Protein AF-K1RYI2-F1 (afdb_monomer_lite)

Organism: NCBI:txid408170

Radius of gyration: 24.13 Å; chains: 1; bounding box: 57×33×66 Å

Secondary structure (DSSP, 8-state):
-PPPPEEEE-TTSSEEEEE----TTHHHHHTTEEEEEETTEE-EE--SS---TTEEEEEE-TTS-EEEEEE--TT--TTS-EEEEEEETTS--EEEEE-S----PBPPPPPSEEEE-TTSSEEEEE--SSHHHHHHHHTEEEEEETTEEEEE-S-GGG-TTSSEEEEEGGGTEEEEESTTPPSSEEEEEEEETTBPPEEEEEE-

pLDDT: mean 85.0, std 13.22, range [31.55, 98.44]

Structure (mmCIF, N/CA/C/O backbone):
data_AF-K1RYI2-F1
#
_entry.id   AF-K1RYI2-F1
#
loop_
_atom_site.group_PDB
_atom_site.id
_atom_site.type_symbol
_atom_site.label_atom_id
_atom_site.label_alt_id
_atom_site.label_comp_id
_atom_site.label_asym_id
_atom_site.label_entity_id
_atom_site.label_seq_id
_atom_site.pdbx_PDB_ins_code
_atom_site.Cartn_x
_atom_site.Cartn_y
_atom_site.Cartn_z
_atom_site.occupancy
_atom_site.B_iso_or_equiv
_atom_site.auth_seq_id
_atom_site.auth_comp_id
_atom_site.auth_asym_id
_atom_site.auth_atom_id
_atom_site.pdbx_PDB_model_num
ATOM 1 N N . PRO A 1 1 ? 28.301 -14.907 -15.820 1.00 31.55 1 PRO A N 1
ATOM 2 C CA . PRO A 1 1 ? 26.825 -14.929 -15.946 1.00 31.55 1 PRO A CA 1
ATOM 3 C C . PRO A 1 1 ? 26.328 -13.519 -16.270 1.00 31.55 1 PRO A C 1
ATOM 5 O O . PRO A 1 1 ? 26.550 -12.619 -15.469 1.00 31.55 1 PRO A O 1
ATOM 8 N N . ALA A 1 2 ? 25.756 -13.305 -17.459 1.00 38.44 2 ALA A N 1
ATOM 9 C CA . ALA A 1 2 ? 25.014 -12.071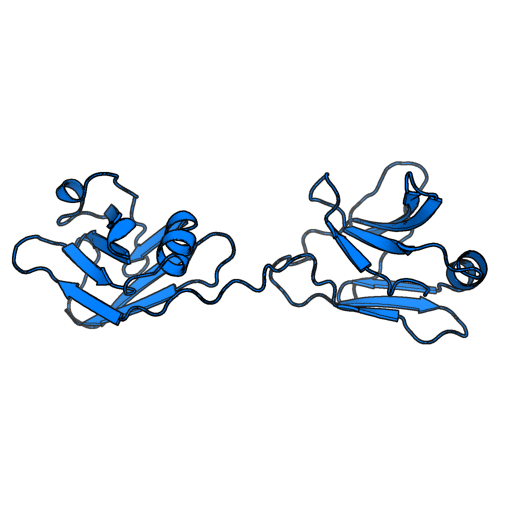 -17.703 1.00 38.44 2 ALA A CA 1
ATOM 10 C C . ALA A 1 2 ? 23.845 -12.068 -16.711 1.00 38.44 2 ALA A C 1
ATOM 12 O O . ALA A 1 2 ? 23.078 -13.029 -16.683 1.00 38.44 2 ALA A O 1
ATOM 13 N N . SER A 1 3 ? 23.802 -11.078 -15.825 1.00 52.25 3 SER A N 1
ATOM 14 C CA . SER A 1 3 ? 22.697 -10.894 -14.889 1.00 52.25 3 SER A CA 1
ATOM 15 C C . SER A 1 3 ? 21.398 -10.792 -15.680 1.00 52.25 3 SER A C 1
ATOM 17 O O . SER A 1 3 ? 21.353 -10.086 -16.690 1.00 52.25 3 SER A O 1
ATOM 19 N N . GLU A 1 4 ? 20.363 -11.510 -15.248 1.00 63.19 4 GLU A N 1
ATOM 20 C CA . GLU A 1 4 ? 19.017 -11.288 -15.769 1.00 63.19 4 GLU A CA 1
ATOM 21 C C . GLU A 1 4 ? 18.660 -9.805 -15.601 1.00 63.19 4 GLU A C 1
ATOM 23 O O . GLU A 1 4 ? 19.056 -9.195 -14.599 1.00 63.19 4 GLU A O 1
ATOM 28 N N . PRO A 1 5 ? 17.983 -9.194 -16.587 1.00 68.62 5 PRO A N 1
ATOM 29 C CA . PRO A 1 5 ? 17.634 -7.792 -16.489 1.00 68.62 5 PRO A CA 1
ATOM 30 C C . PRO A 1 5 ? 16.710 -7.564 -15.289 1.00 68.62 5 PRO A C 1
ATOM 32 O O . PRO A 1 5 ? 15.744 -8.298 -15.085 1.00 68.62 5 PRO A O 1
ATOM 35 N N . MET A 1 6 ? 17.032 -6.549 -14.494 1.00 70.75 6 MET A N 1
ATOM 36 C CA . MET A 1 6 ? 16.350 -6.220 -13.242 1.00 70.75 6 MET A CA 1
ATOM 37 C C . MET A 1 6 ? 15.702 -4.852 -13.363 1.00 70.75 6 MET A C 1
ATOM 39 O O . MET A 1 6 ? 16.292 -3.955 -13.962 1.00 70.75 6 MET A O 1
ATOM 43 N N . ILE A 1 7 ? 14.524 -4.686 -12.767 1.00 76.44 7 ILE A N 1
ATOM 44 C CA . ILE A 1 7 ? 13.834 -3.403 -12.701 1.00 76.44 7 ILE A CA 1
ATOM 45 C C . ILE A 1 7 ? 13.738 -2.882 -11.263 1.00 76.44 7 ILE A C 1
ATOM 47 O O . ILE A 1 7 ? 13.468 -3.655 -10.348 1.00 76.44 7 ILE A O 1
ATOM 51 N N . SER A 1 8 ? 13.963 -1.582 -11.059 1.00 74.81 8 SER A N 1
ATOM 52 C CA . SER A 1 8 ? 13.879 -0.919 -9.749 1.00 74.81 8 SER A CA 1
ATOM 53 C C . SER A 1 8 ? 13.389 0.529 -9.858 1.00 74.81 8 SER A C 1
ATOM 55 O O . SER A 1 8 ? 13.497 1.146 -10.91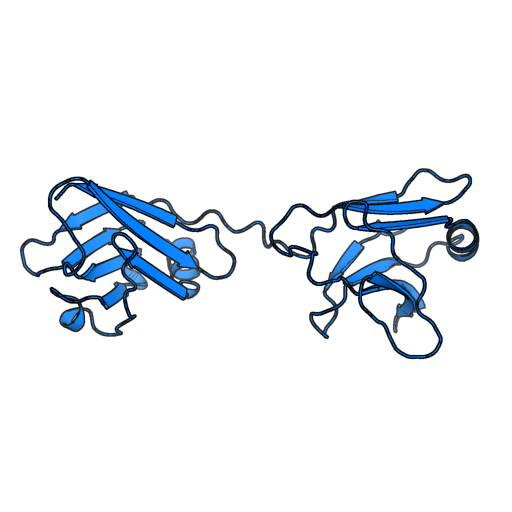5 1.00 74.81 8 SER A O 1
ATOM 57 N N . LYS A 1 9 ? 12.867 1.091 -8.759 1.00 76.69 9 LYS A N 1
ATOM 58 C CA . LYS A 1 9 ? 12.541 2.525 -8.634 1.00 76.69 9 LYS A CA 1
ATOM 59 C C . LYS A 1 9 ? 13.825 3.340 -8.480 1.00 76.69 9 LYS A C 1
ATOM 61 O O . LYS A 1 9 ? 14.735 2.905 -7.776 1.00 76.69 9 LYS A O 1
ATOM 66 N N . ASP A 1 10 ? 13.906 4.464 -9.180 1.00 76.88 10 ASP A N 1
ATOM 67 C CA . ASP A 1 10 ? 15.008 5.417 -9.041 1.00 76.88 10 ASP A CA 1
ATOM 68 C C . ASP A 1 10 ? 14.831 6.282 -7.779 1.00 76.88 10 ASP A C 1
ATOM 70 O O . ASP A 1 10 ? 13.742 6.347 -7.202 1.00 76.88 10 ASP A O 1
ATOM 74 N N . GLU A 1 11 ? 15.887 6.984 -7.368 1.00 72.25 11 GLU A N 1
ATOM 75 C CA . GLU A 1 11 ? 15.900 7.848 -6.177 1.00 72.25 11 GLU A CA 1
ATOM 76 C C . GLU A 1 11 ? 14.863 8.982 -6.238 1.00 72.25 11 GLU A C 1
ATOM 78 O O . GLU A 1 11 ? 14.401 9.455 -5.201 1.00 72.25 11 GLU A O 1
ATOM 83 N N . ASP A 1 12 ? 14.460 9.405 -7.442 1.00 70.94 12 ASP A N 1
ATOM 84 C CA . ASP A 1 12 ? 13.438 10.440 -7.638 1.00 70.94 12 ASP A CA 1
ATOM 85 C C . ASP A 1 12 ? 12.008 9.967 -7.328 1.00 70.94 12 ASP A C 1
ATOM 87 O O . ASP A 1 12 ? 11.091 10.786 -7.243 1.00 70.94 12 ASP A O 1
ATOM 91 N N . GLY A 1 13 ? 11.803 8.657 -7.157 1.00 67.06 13 GLY A N 1
ATOM 92 C CA . GLY A 1 13 ? 10.503 8.065 -6.863 1.00 67.06 13 GLY A CA 1
ATOM 93 C C . GLY A 1 13 ? 9.469 8.188 -7.990 1.00 67.06 13 GLY A C 1
ATOM 94 O O . GLY A 1 13 ? 8.324 7.785 -7.799 1.00 67.06 13 GLY A O 1
ATOM 95 N N . GLN A 1 14 ? 9.844 8.718 -9.155 1.00 71.81 14 GLN A N 1
ATOM 96 C CA . GLN A 1 14 ? 8.957 8.962 -10.300 1.00 71.81 14 GLN A CA 1
ATOM 97 C C . GLN A 1 14 ? 9.394 8.198 -11.554 1.00 71.81 14 GLN A C 1
ATOM 99 O O . GLN A 1 14 ? 8.703 8.216 -12.575 1.00 71.81 14 GLN A O 1
ATOM 104 N N . THR A 1 15 ? 10.549 7.541 -11.503 1.00 83.75 15 THR A N 1
ATOM 105 C CA . THR A 1 15 ? 11.112 6.812 -12.633 1.00 83.75 15 THR A CA 1
ATOM 106 C C . THR A 1 15 ? 11.568 5.409 -12.254 1.00 83.75 15 THR A C 1
ATOM 108 O O . THR A 1 15 ? 11.848 5.101 -11.093 1.00 83.75 15 THR A O 1
ATOM 111 N N . TYR A 1 16 ? 11.627 4.545 -13.266 1.00 84.56 16 TYR A N 1
ATOM 112 C CA . TYR A 1 16 ? 12.066 3.159 -13.161 1.00 84.56 16 TYR A CA 1
ATOM 113 C C . TYR A 1 16 ? 13.324 2.920 -13.973 1.00 84.56 16 TYR A C 1
ATOM 115 O O . TYR A 1 16 ? 13.456 3.403 -15.094 1.00 84.56 16 TYR A O 1
ATOM 123 N N . LEU A 1 17 ? 14.242 2.146 -13.412 1.00 84.25 17 LEU A N 1
ATOM 124 C CA . LEU A 1 17 ? 15.495 1.753 -14.030 1.00 84.25 17 LEU A CA 1
ATOM 125 C C . LEU A 1 17 ? 15.430 0.271 -14.373 1.00 84.25 17 LEU A C 1
ATOM 127 O O . LEU A 1 17 ? 15.252 -0.557 -13.485 1.00 84.25 17 LEU A O 1
ATOM 131 N N . VAL A 1 18 ? 15.611 -0.068 -15.648 1.00 85.50 18 VAL A N 1
ATOM 132 C CA . VAL A 1 18 ? 15.867 -1.443 -16.088 1.00 85.50 18 VAL A CA 1
ATOM 133 C C . VAL A 1 18 ? 17.357 -1.590 -16.332 1.00 85.50 18 VAL A C 1
ATOM 135 O O . VAL A 1 18 ? 17.895 -1.006 -17.273 1.00 85.50 18 VAL A O 1
ATOM 138 N N . SER A 1 19 ? 18.031 -2.365 -15.490 1.00 82.19 19 SER A N 1
ATOM 139 C CA . SER A 1 19 ? 19.445 -2.683 -15.650 1.00 82.19 19 SER A CA 1
ATOM 140 C C . SER A 1 19 ? 19.612 -3.948 -16.471 1.00 82.19 19 SER A C 1
ATOM 142 O O . SER A 1 19 ? 19.050 -4.990 -16.141 1.00 82.19 19 SER A O 1
ATOM 144 N N . PHE A 1 20 ? 20.417 -3.868 -17.528 1.00 77.12 20 PHE A N 1
ATOM 145 C CA . PHE A 1 20 ? 20.764 -5.007 -18.380 1.00 77.12 20 PHE A CA 1
ATOM 146 C C . PHE A 1 20 ? 22.153 -5.575 -18.044 1.00 77.12 20 PHE A C 1
ATOM 148 O O . PHE A 1 20 ? 22.606 -6.516 -18.693 1.00 77.12 20 PHE A O 1
ATOM 155 N N . GLY A 1 21 ? 22.846 -5.006 -17.049 1.00 73.38 21 GLY A N 1
ATOM 156 C CA . GLY A 1 21 ? 24.243 -5.315 -16.741 1.00 73.38 21 GLY A CA 1
ATOM 157 C C . GLY A 1 21 ? 25.199 -4.875 -17.857 1.00 73.38 21 GLY A C 1
ATOM 158 O O . GLY A 1 21 ? 25.002 -3.842 -18.503 1.00 73.38 21 GLY A O 1
ATOM 159 N N . THR A 1 22 ? 26.223 -5.691 -18.126 1.00 68.12 22 THR A N 1
ATOM 160 C CA . THR A 1 22 ? 27.215 -5.484 -19.202 1.00 68.12 22 THR A CA 1
ATOM 161 C C . THR A 1 22 ? 27.179 -6.600 -20.263 1.00 68.12 22 THR A C 1
ATOM 163 O O . THR A 1 22 ? 28.139 -7.364 -20.406 1.00 68.12 22 THR A O 1
ATOM 166 N N . PRO A 1 23 ? 26.093 -6.752 -21.050 1.00 66.62 23 PRO A N 1
ATOM 167 C CA . PRO A 1 23 ? 26.050 -7.761 -22.101 1.00 66.62 23 PRO A CA 1
ATOM 168 C C . PRO A 1 23 ? 27.005 -7.399 -23.241 1.00 66.62 23 PRO A C 1
ATOM 170 O O . PRO A 1 23 ? 26.971 -6.287 -23.768 1.00 66.62 23 PRO A O 1
ATOM 173 N N . THR A 1 24 ? 27.775 -8.378 -23.717 1.00 68.75 24 THR A N 1
ATOM 174 C CA . THR A 1 24 ? 28.721 -8.231 -24.839 1.00 68.75 24 THR A CA 1
ATOM 175 C C . THR A 1 24 ? 28.077 -7.780 -26.158 1.00 68.75 24 THR A C 1
ATOM 177 O O . THR A 1 24 ? 28.775 -7.233 -27.003 1.00 68.75 24 THR A O 1
ATOM 180 N N . ASN A 1 25 ? 26.758 -7.944 -26.327 1.00 72.88 25 ASN A N 1
ATOM 181 C CA . ASN A 1 25 ? 26.011 -7.581 -27.541 1.00 72.88 25 ASN A CA 1
ATOM 182 C C . ASN A 1 25 ? 24.878 -6.567 -27.300 1.00 72.88 25 ASN A C 1
ATOM 184 O O . ASN A 1 25 ? 23.966 -6.456 -28.121 1.00 72.88 25 ASN A O 1
ATOM 188 N N . PHE A 1 26 ? 24.916 -5.821 -26.191 1.00 80.81 26 PHE A N 1
ATOM 189 C CA . PHE A 1 26 ? 23.829 -4.908 -25.827 1.00 80.81 26 PHE A CA 1
ATOM 190 C C . PHE A 1 26 ? 23.524 -3.871 -26.913 1.00 80.81 26 PHE A C 1
ATOM 192 O O . PHE A 1 26 ? 22.371 -3.697 -27.285 1.00 80.81 26 PHE A O 1
ATOM 199 N N . VAL A 1 27 ? 24.551 -3.222 -27.471 1.00 81.44 27 VAL A N 1
ATOM 200 C CA . VAL A 1 27 ? 24.375 -2.175 -28.496 1.00 81.44 27 VAL A CA 1
ATOM 201 C C . VAL A 1 27 ? 23.709 -2.729 -29.760 1.00 81.44 27 VAL A C 1
ATOM 203 O O . VAL A 1 27 ? 22.852 -2.073 -30.348 1.00 81.44 27 VAL A O 1
ATOM 206 N N . GLY A 1 28 ? 24.062 -3.957 -30.158 1.00 84.12 28 GLY A N 1
ATOM 207 C CA . GLY A 1 28 ? 23.453 -4.626 -31.308 1.00 84.12 28 GLY A CA 1
ATOM 208 C C . GLY A 1 28 ? 21.968 -4.914 -31.089 1.00 84.12 28 GLY A C 1
ATOM 209 O O . GLY A 1 28 ? 21.156 -4.618 -31.961 1.00 84.12 28 GLY A O 1
ATOM 210 N N . TRP A 1 29 ? 21.613 -5.418 -29.905 1.00 85.81 29 TRP A N 1
ATOM 211 C CA . TRP A 1 29 ? 20.219 -5.630 -29.513 1.00 85.81 29 TRP A CA 1
ATOM 212 C C . TRP A 1 29 ? 19.443 -4.309 -29.393 1.00 85.81 29 TRP A C 1
ATOM 214 O O . TRP A 1 29 ? 18.365 -4.184 -29.967 1.00 85.81 29 TRP A O 1
ATOM 224 N N . LYS A 1 30 ? 20.016 -3.295 -28.732 1.00 86.19 30 LYS A N 1
ATOM 225 C CA . LYS A 1 30 ? 19.418 -1.963 -28.554 1.00 86.19 30 LYS A CA 1
ATOM 226 C C . LYS A 1 30 ? 19.034 -1.337 -29.896 1.00 86.19 30 LYS A C 1
ATOM 228 O O . LYS A 1 30 ? 17.924 -0.842 -30.041 1.00 86.19 30 LYS A O 1
ATOM 233 N N . ASN A 1 31 ? 19.910 -1.413 -30.898 1.00 87.50 31 ASN A N 1
ATOM 234 C CA . ASN A 1 31 ? 19.648 -0.867 -32.237 1.00 87.50 31 ASN A CA 1
ATOM 235 C C . ASN A 1 31 ? 18.547 -1.612 -33.008 1.00 87.50 31 ASN A C 1
ATOM 237 O O . ASN A 1 31 ? 18.100 -1.140 -34.052 1.00 87.50 31 ASN A O 1
ATOM 241 N N . LYS A 1 32 ? 18.137 -2.788 -32.528 1.00 88.25 32 LYS A N 1
ATOM 242 C CA . LYS A 1 32 ? 17.027 -3.568 -33.071 1.00 88.25 32 LYS A CA 1
ATOM 243 C C . LYS A 1 32 ? 15.731 -3.379 -32.291 1.00 88.25 32 LYS A C 1
ATOM 245 O O . LYS A 1 32 ? 14.716 -3.916 -32.725 1.00 88.25 32 LYS A O 1
ATOM 250 N N . VAL A 1 33 ? 15.733 -2.641 -31.179 1.00 88.50 33 VAL A N 1
ATOM 251 C CA . VAL A 1 33 ? 14.514 -2.334 -30.419 1.00 88.50 33 VAL A CA 1
ATOM 252 C C . VAL A 1 33 ? 13.556 -1.533 -31.298 1.00 88.50 33 VAL A C 1
ATOM 254 O O . VAL A 1 33 ? 13.920 -0.514 -31.876 1.00 88.50 33 VAL A O 1
ATOM 257 N N . THR A 1 34 ? 12.323 -2.018 -31.405 1.00 90.81 34 THR A N 1
ATOM 258 C CA . THR A 1 34 ? 11.258 -1.431 -32.236 1.00 90.81 34 THR A CA 1
ATOM 259 C C . THR A 1 34 ? 10.092 -0.911 -31.408 1.00 90.81 34 THR A C 1
ATOM 261 O O . THR A 1 34 ? 9.348 -0.052 -31.871 1.00 90.81 34 THR A O 1
ATOM 264 N N . SER A 1 35 ? 9.909 -1.433 -30.194 1.00 90.62 35 SER A N 1
ATOM 265 C CA . SER A 1 35 ? 8.800 -1.060 -29.325 1.00 90.62 35 SER A CA 1
ATOM 266 C C . SER A 1 35 ? 9.159 -1.294 -27.864 1.00 90.62 35 SER A C 1
ATOM 268 O O . SER A 1 35 ? 9.745 -2.323 -27.521 1.00 90.62 35 SER A O 1
ATOM 270 N N . ILE A 1 36 ? 8.783 -0.333 -27.024 1.00 89.88 36 ILE A N 1
ATOM 271 C CA . ILE A 1 36 ? 8.804 -0.427 -25.568 1.00 89.88 36 ILE A CA 1
ATOM 272 C C . ILE A 1 36 ? 7.401 -0.074 -25.084 1.00 89.88 36 ILE A C 1
ATOM 274 O O . ILE A 1 36 ? 6.861 0.967 -25.467 1.00 89.88 36 ILE A O 1
ATOM 278 N N . THR A 1 37 ? 6.811 -0.940 -24.264 1.00 87.56 37 THR A N 1
ATOM 279 C CA . THR A 1 37 ? 5.470 -0.730 -23.713 1.00 87.56 37 THR A CA 1
ATOM 280 C C . THR A 1 37 ? 5.402 -1.077 -22.232 1.00 87.56 37 THR A C 1
ATOM 282 O O . THR A 1 37 ? 5.987 -2.079 -21.817 1.00 87.56 37 THR A O 1
ATOM 285 N N . VAL A 1 38 ? 4.606 -0.327 -21.473 1.00 85.19 38 VAL A N 1
ATOM 286 C CA . VAL A 1 38 ? 4.166 -0.683 -20.113 1.00 85.19 38 VAL A CA 1
ATOM 287 C C . VAL A 1 38 ? 2.659 -0.900 -20.170 1.00 85.19 38 VAL A C 1
ATOM 289 O O . VAL A 1 38 ? 1.942 -0.028 -20.641 1.00 85.19 38 VAL A O 1
ATOM 292 N N . ASN A 1 39 ? 2.179 -2.085 -19.789 1.00 81.88 39 ASN A N 1
ATOM 293 C CA . ASN A 1 39 ? 0.757 -2.473 -19.869 1.00 81.88 39 ASN A CA 1
ATOM 294 C C . ASN A 1 39 ? 0.115 -2.282 -21.255 1.00 81.88 39 ASN A C 1
ATOM 296 O O . ASN A 1 39 ? -1.087 -2.076 -21.380 1.00 81.88 39 ASN A O 1
ATOM 300 N N . GLY A 1 40 ? 0.920 -2.348 -22.316 1.00 83.31 40 GLY A N 1
ATOM 301 C CA . GLY A 1 40 ? 0.475 -2.080 -23.684 1.00 83.31 40 GLY A CA 1
ATOM 302 C C . GLY A 1 40 ? 0.505 -0.603 -24.094 1.00 83.31 40 GLY A C 1
ATOM 303 O O . GLY A 1 40 ? 0.464 -0.330 -25.293 1.00 83.31 40 GLY A O 1
ATOM 304 N N . THR A 1 41 ? 0.672 0.337 -23.159 1.00 88.00 41 THR A N 1
ATOM 305 C CA . THR A 1 41 ? 0.915 1.755 -23.460 1.00 88.00 41 THR A CA 1
ATOM 306 C C . THR A 1 41 ? 2.309 1.920 -24.049 1.00 88.00 41 THR A C 1
ATOM 308 O O . THR A 1 41 ? 3.292 1.447 -23.480 1.00 88.00 41 THR A O 1
ATOM 311 N N . ALA A 1 42 ? 2.404 2.558 -25.216 1.00 90.75 42 ALA A N 1
ATOM 312 C CA . ALA A 1 42 ? 3.659 2.734 -25.941 1.00 90.75 42 ALA A CA 1
ATOM 313 C C . ALA A 1 42 ? 4.487 3.896 -25.389 1.00 90.75 42 ALA A C 1
ATOM 315 O O . ALA A 1 42 ? 3.966 4.988 -25.175 1.00 90.75 42 ALA A O 1
ATOM 316 N N . TYR A 1 43 ? 5.790 3.665 -25.227 1.00 91.38 43 TYR A N 1
ATOM 317 C CA . TYR A 1 43 ? 6.729 4.672 -24.743 1.00 91.38 43 TYR A CA 1
ATOM 318 C C . TYR A 1 43 ? 7.586 5.204 -25.887 1.00 91.38 43 TYR A C 1
ATOM 320 O O . TYR A 1 43 ? 7.950 4.473 -26.813 1.00 91.38 43 TYR A O 1
ATOM 328 N N . THR A 1 44 ? 7.940 6.483 -25.800 1.00 93.88 44 THR A N 1
ATOM 329 C CA . THR A 1 44 ? 8.782 7.167 -26.793 1.00 93.88 44 THR A CA 1
ATOM 330 C C . THR A 1 44 ? 10.150 7.513 -26.221 1.00 93.88 44 THR A C 1
ATOM 332 O O . THR A 1 44 ? 10.289 7.764 -25.025 1.00 93.88 44 THR A O 1
ATOM 335 N N . GLU A 1 45 ? 11.185 7.514 -27.059 1.00 93.12 45 GLU A N 1
ATOM 336 C CA . GLU A 1 45 ? 12.515 7.917 -26.603 1.00 93.12 45 GLU A CA 1
ATOM 337 C C . GLU A 1 45 ? 12.515 9.415 -26.274 1.00 93.12 45 GLU A C 1
ATOM 339 O O . GLU A 1 45 ? 12.066 10.246 -27.069 1.00 93.12 45 GLU A O 1
ATOM 344 N N . ALA A 1 46 ? 12.999 9.754 -25.083 1.00 92.75 46 ALA A N 1
ATOM 345 C CA . ALA A 1 46 ? 13.113 11.123 -24.628 1.00 92.75 46 ALA A CA 1
ATOM 346 C C . ALA A 1 46 ? 14.121 11.892 -25.488 1.00 92.75 46 ALA A C 1
ATOM 348 O O . ALA A 1 46 ? 15.168 11.379 -25.890 1.00 92.75 46 ALA A O 1
ATOM 349 N N . GLY A 1 47 ? 13.801 13.158 -25.749 1.00 86.12 47 GLY A N 1
ATOM 350 C CA . GLY A 1 47 ? 14.695 14.064 -26.456 1.00 86.12 47 GLY A CA 1
ATOM 351 C C . GLY A 1 47 ? 15.846 14.563 -25.579 1.00 86.12 47 GLY A C 1
ATOM 352 O O . GLY A 1 47 ? 16.080 14.114 -24.461 1.00 86.12 47 GLY A O 1
ATOM 353 N N . TRP A 1 48 ? 16.552 15.573 -26.085 1.00 77.38 48 TRP A N 1
ATOM 354 C CA . TRP A 1 48 ? 17.659 16.215 -25.369 1.00 77.38 48 TRP A CA 1
ATOM 355 C C . TRP A 1 48 ? 17.237 16.870 -24.038 1.00 77.38 48 TRP A C 1
ATOM 357 O O . TRP A 1 48 ? 18.042 16.984 -23.114 1.00 77.38 48 TRP A O 1
ATOM 367 N N . PHE A 1 49 ? 15.983 17.318 -23.935 1.00 73.50 49 PHE A N 1
ATOM 368 C CA . PHE A 1 49 ? 15.470 18.061 -22.786 1.00 73.50 49 PHE A CA 1
ATOM 369 C C . PHE A 1 49 ? 14.644 17.167 -21.865 1.00 73.50 49 PHE A C 1
ATOM 371 O O . PHE A 1 49 ? 13.487 16.896 -22.171 1.00 73.50 49 PHE A O 1
ATOM 378 N N . GLY A 1 50 ? 15.210 16.789 -20.715 1.00 80.62 50 GLY A N 1
ATOM 379 C CA . GLY A 1 50 ? 14.488 16.105 -19.635 1.00 80.62 50 GLY A CA 1
ATOM 380 C C . GLY A 1 50 ? 13.721 14.845 -20.065 1.00 80.62 50 GLY A C 1
ATOM 381 O O . GLY A 1 50 ? 13.883 14.336 -21.169 1.00 80.62 50 GLY A O 1
ATOM 382 N N . MET A 1 51 ? 12.884 14.324 -19.168 1.00 87.75 51 MET A N 1
ATOM 383 C CA . MET A 1 51 ? 11.931 13.255 -19.480 1.00 87.75 51 MET A CA 1
ATOM 384 C C . MET A 1 51 ? 10.520 13.680 -19.075 1.00 87.75 51 MET A C 1
ATOM 386 O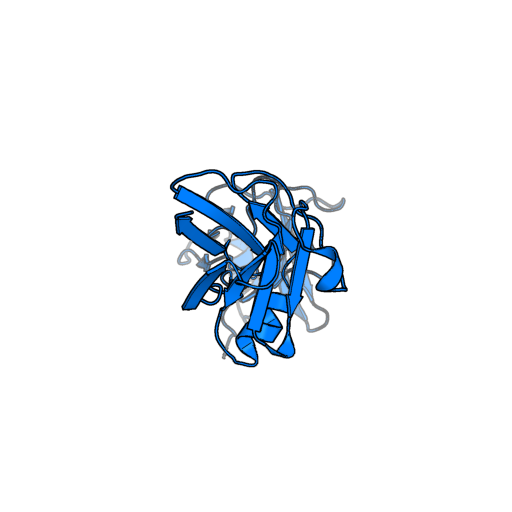 O . MET A 1 51 ? 10.299 14.154 -17.952 1.00 87.75 51 MET A O 1
ATOM 390 N N . SER A 1 52 ? 9.572 13.469 -19.981 1.00 89.62 52 SER A N 1
ATOM 391 C CA . SER A 1 52 ? 8.130 13.562 -19.728 1.00 89.62 52 SER A CA 1
ATOM 392 C C . SER A 1 52 ? 7.545 12.174 -19.450 1.00 89.62 52 SER A C 1
ATOM 394 O O . SER A 1 52 ? 8.241 11.169 -19.583 1.00 89.62 52 SER A O 1
ATOM 396 N N . GLU A 1 53 ? 6.286 12.120 -19.026 1.00 88.88 53 GLU A N 1
ATOM 397 C CA . GLU A 1 53 ? 5.542 10.865 -18.864 1.00 88.88 53 GLU A CA 1
ATOM 398 C C . GLU A 1 53 ? 5.503 10.061 -20.173 1.00 88.88 53 GLU A C 1
ATOM 400 O O . GLU A 1 53 ? 5.535 10.632 -21.266 1.00 88.88 53 GLU A O 1
ATOM 405 N N . ASN A 1 54 ? 5.465 8.733 -20.060 1.00 89.50 54 ASN A N 1
ATOM 406 C CA . ASN A 1 54 ? 5.504 7.787 -21.182 1.00 89.50 54 ASN A CA 1
ATOM 407 C C . ASN A 1 54 ? 6.733 7.933 -22.084 1.00 89.50 54 ASN A C 1
ATOM 409 O O . ASN A 1 54 ? 6.708 7.633 -23.285 1.00 89.50 54 ASN A O 1
ATOM 413 N N . GLN A 1 55 ? 7.841 8.380 -21.492 1.00 93.19 55 GLN A N 1
ATOM 414 C CA . GLN A 1 55 ? 9.128 8.437 -22.164 1.00 93.19 55 GLN A CA 1
ATOM 415 C C . GLN A 1 55 ? 10.143 7.509 -21.517 1.00 93.19 55 GLN A C 1
ATOM 417 O O . GLN A 1 55 ? 10.097 7.223 -20.319 1.00 93.19 55 GLN A O 1
ATOM 422 N N . PHE A 1 56 ? 11.093 7.052 -22.323 1.00 92.25 56 PHE A N 1
ATOM 423 C CA . PHE A 1 56 ? 12.254 6.301 -21.865 1.00 92.25 56 PHE A CA 1
ATOM 424 C C . PHE A 1 56 ? 13.547 6.965 -22.328 1.00 92.25 56 PHE A C 1
ATOM 426 O O . PHE A 1 56 ? 13.563 7.707 -23.306 1.00 92.25 56 PHE A O 1
ATOM 433 N N . LYS A 1 57 ? 14.657 6.668 -21.662 1.00 92.31 57 LYS A N 1
ATOM 434 C CA . LYS A 1 57 ? 15.988 7.098 -22.078 1.00 92.31 57 LYS A CA 1
ATOM 435 C C . LYS A 1 57 ? 17.011 6.024 -21.750 1.00 92.31 57 LYS A C 1
ATOM 437 O O . LYS A 1 57 ? 16.965 5.404 -20.693 1.00 92.31 57 LYS A O 1
ATOM 442 N N . TRP A 1 58 ? 17.952 5.814 -22.660 1.00 90.50 58 TRP A N 1
ATOM 443 C CA . TRP A 1 58 ? 19.089 4.935 -22.416 1.00 90.50 58 TRP A CA 1
ATOM 444 C C . TRP A 1 58 ? 20.202 5.688 -21.701 1.00 90.50 58 TRP A C 1
ATOM 446 O O . TRP A 1 58 ? 20.621 6.751 -22.162 1.00 90.50 58 TRP A O 1
ATOM 456 N N . GLU A 1 59 ? 20.726 5.109 -20.629 1.00 87.75 59 GLU A N 1
ATOM 457 C CA . GLU A 1 59 ? 21.831 5.674 -19.864 1.00 87.75 59 GLU A CA 1
ATOM 458 C C . GLU A 1 59 ? 22.880 4.602 -19.543 1.00 87.75 59 GLU A C 1
ATOM 460 O O . GLU A 1 59 ? 22.738 3.416 -19.855 1.00 87.75 59 GLU A O 1
ATOM 465 N N . THR A 1 60 ? 23.995 5.041 -18.972 1.00 85.31 60 THR A N 1
ATOM 466 C CA . THR A 1 60 ? 25.041 4.166 -18.448 1.00 85.31 60 THR A CA 1
ATOM 467 C C . THR A 1 60 ? 25.239 4.542 -16.990 1.00 85.31 60 THR A C 1
ATOM 469 O O . THR A 1 60 ? 25.430 5.721 -16.696 1.00 85.31 60 THR A O 1
ATOM 472 N N . ASP A 1 61 ? 25.138 3.568 -16.090 1.00 77.75 61 ASP A N 1
ATOM 473 C CA . ASP A 1 61 ? 25.291 3.823 -14.657 1.00 77.75 61 ASP A CA 1
ATOM 474 C C . ASP A 1 61 ? 26.759 4.112 -14.276 1.00 77.75 61 ASP A C 1
ATOM 476 O O . ASP A 1 61 ? 27.679 3.997 -15.093 1.00 77.75 61 ASP A O 1
ATOM 480 N N . GLY A 1 62 ? 27.002 4.473 -13.011 1.00 75.25 62 GLY A N 1
ATOM 481 C CA . GLY A 1 62 ? 28.352 4.758 -12.500 1.00 75.25 62 GLY A CA 1
ATOM 482 C C . GLY A 1 62 ? 29.329 3.572 -12.548 1.00 75.25 62 GLY A C 1
ATOM 483 O O . GLY A 1 62 ? 30.529 3.766 -12.359 1.00 75.25 62 GLY A O 1
ATOM 484 N N . TYR A 1 63 ? 28.839 2.362 -12.824 1.00 75.69 63 TYR A N 1
ATOM 485 C CA . TYR A 1 63 ? 29.617 1.130 -12.949 1.00 75.69 63 TYR A CA 1
ATOM 486 C C . TYR A 1 63 ? 29.824 0.702 -14.412 1.00 75.69 63 TYR A C 1
ATOM 488 O O . TYR A 1 63 ? 30.470 -0.314 -14.668 1.00 75.69 63 TYR A O 1
ATOM 496 N N . GLY A 1 64 ? 29.311 1.470 -15.380 1.00 76.69 64 GLY A N 1
ATOM 497 C CA . GLY A 1 64 ? 29.402 1.154 -16.804 1.00 76.69 64 GLY A CA 1
ATOM 498 C C . GLY A 1 64 ? 28.321 0.192 -17.310 1.00 76.69 64 GLY A C 1
ATOM 499 O O . GLY A 1 64 ? 28.368 -0.206 -18.478 1.00 76.69 64 GLY A O 1
ATOM 500 N N . ASN A 1 65 ? 27.347 -0.186 -16.475 1.00 81.56 65 ASN A N 1
ATOM 501 C CA . ASN A 1 65 ? 26.226 -1.012 -16.911 1.00 81.56 65 ASN A CA 1
ATOM 502 C C . ASN A 1 65 ? 25.265 -0.197 -17.768 1.00 81.56 65 ASN A C 1
ATOM 504 O O . ASN A 1 65 ? 25.073 1.004 -17.573 1.00 81.56 65 ASN A O 1
ATOM 508 N N . GLN A 1 66 ? 24.630 -0.878 -18.712 1.00 85.56 66 GLN A N 1
ATOM 509 C CA . GLN A 1 66 ? 23.635 -0.269 -19.577 1.00 85.56 66 GLN A CA 1
ATOM 510 C C . GLN A 1 66 ? 22.275 -0.308 -18.889 1.00 85.56 66 GLN A C 1
ATOM 512 O O . GLN A 1 66 ? 21.799 -1.380 -18.501 1.00 85.56 66 GLN A O 1
ATOM 517 N N . VAL A 1 67 ? 21.656 0.861 -18.749 1.00 86.75 67 VAL A N 1
ATOM 518 C CA . VAL A 1 67 ? 20.371 1.022 -18.069 1.00 86.75 67 VAL A CA 1
ATOM 519 C C . VAL A 1 67 ? 19.366 1.729 -18.975 1.00 86.75 67 VAL A C 1
ATOM 521 O O . VAL A 1 67 ? 19.723 2.558 -19.815 1.00 86.75 67 VAL A O 1
ATOM 524 N N . LEU A 1 68 ? 18.092 1.388 -18.821 1.00 89.62 68 LEU A N 1
ATOM 525 C CA . LEU A 1 68 ? 16.971 2.084 -19.442 1.00 89.62 68 LEU A CA 1
ATOM 526 C C . LEU A 1 68 ? 16.162 2.757 -18.339 1.00 89.62 68 LEU A C 1
ATOM 528 O O . LEU A 1 68 ? 15.568 2.074 -17.508 1.00 89.62 68 LEU A O 1
ATOM 532 N N . LYS A 1 69 ? 16.136 4.086 -18.352 1.00 90.25 69 LYS A N 1
ATOM 533 C CA . LYS A 1 69 ? 15.303 4.895 -17.470 1.00 90.25 69 LYS A CA 1
ATOM 534 C C . LYS A 1 69 ? 13.934 5.091 -18.117 1.00 90.25 69 LYS A C 1
ATOM 536 O O . LYS A 1 69 ? 13.851 5.438 -19.291 1.00 90.25 69 LYS A O 1
ATOM 541 N N . LEU A 1 70 ? 12.868 4.848 -17.370 1.00 89.00 70 LEU A N 1
ATOM 542 C CA . LEU A 1 70 ? 11.470 4.905 -17.793 1.00 89.00 70 LEU A CA 1
ATOM 543 C C . LEU A 1 70 ? 10.745 5.895 -16.892 1.00 89.00 70 LEU A C 1
ATOM 545 O O . LEU A 1 70 ? 10.822 5.777 -15.672 1.00 89.00 70 LEU A O 1
ATOM 549 N N . LYS A 1 71 ? 10.023 6.849 -17.471 1.00 88.44 71 LYS A N 1
ATOM 550 C CA . LYS A 1 71 ? 9.149 7.741 -16.713 1.00 88.44 71 LYS A CA 1
ATOM 551 C C . LYS A 1 71 ? 7.708 7.359 -16.986 1.00 88.44 71 LYS A C 1
ATOM 553 O O . LYS A 1 71 ? 7.235 7.483 -18.115 1.00 88.44 71 LYS A O 1
ATOM 558 N N . VAL A 1 72 ? 7.058 6.832 -15.961 1.00 81.06 72 VAL A N 1
ATOM 559 C CA . VAL A 1 72 ? 5.671 6.382 -16.047 1.00 81.06 72 VAL A CA 1
ATOM 560 C C . VAL A 1 72 ? 4.706 7.556 -15.987 1.00 81.06 72 VAL A C 1
ATOM 562 O O . VAL A 1 72 ? 5.075 8.632 -15.515 1.00 81.06 72 VAL A O 1
ATOM 565 N N . ASP A 1 73 ? 3.518 7.366 -16.547 1.00 76.62 73 ASP A N 1
ATOM 566 C CA . ASP A 1 73 ? 2.418 8.318 -16.446 1.00 76.62 73 ASP A CA 1
ATOM 567 C C . ASP A 1 73 ? 1.607 8.102 -15.162 1.00 76.62 73 ASP A C 1
ATOM 569 O O . ASP A 1 73 ? 1.926 7.263 -14.321 1.00 76.62 73 ASP A O 1
ATOM 573 N N . SER A 1 74 ? 0.551 8.896 -15.017 1.00 67.81 74 SER A N 1
ATOM 574 C CA . SER A 1 74 ? -0.421 8.765 -13.927 1.00 67.81 74 SER A CA 1
ATOM 575 C C . SER A 1 74 ? -1.378 7.574 -14.063 1.00 67.81 74 SER A C 1
ATOM 577 O O . SER A 1 74 ? -2.065 7.257 -13.095 1.00 67.81 74 SER A O 1
ATOM 579 N N . GLU A 1 75 ? -1.437 6.913 -15.226 1.00 64.12 75 GLU A N 1
ATOM 580 C CA . GLU A 1 75 ? -2.218 5.681 -15.416 1.00 64.12 75 GLU A CA 1
ATOM 581 C C . GLU A 1 75 ? -1.462 4.446 -14.906 1.00 64.12 75 GLU A C 1
ATOM 583 O O . GLU A 1 75 ? -2.050 3.378 -14.721 1.00 64.12 75 GLU A O 1
ATOM 588 N N . PHE A 1 76 ? -0.163 4.591 -14.644 1.00 70.62 76 PHE A N 1
ATOM 589 C CA . PHE A 1 76 ? 0.640 3.589 -13.975 1.00 70.62 76 PHE A CA 1
ATOM 590 C C . PHE A 1 76 ? 0.193 3.392 -12.523 1.00 70.62 76 PHE A C 1
ATOM 592 O O . PHE A 1 76 ? 0.522 4.176 -11.631 1.00 70.62 76 PHE A O 1
ATOM 599 N N . ASP A 1 77 ? -0.526 2.301 -12.276 1.00 65.12 77 ASP A N 1
ATOM 600 C CA . ASP A 1 77 ? -0.891 1.890 -10.927 1.00 65.12 77 ASP A CA 1
ATOM 601 C C . ASP A 1 77 ? 0.262 1.114 -10.285 1.00 65.12 77 ASP A C 1
ATOM 603 O O . ASP A 1 77 ? 0.505 -0.054 -10.595 1.00 65.12 77 ASP A O 1
ATOM 607 N N . GLU A 1 78 ? 0.963 1.756 -9.351 1.00 62.72 78 GLU A N 1
ATOM 608 C CA . GLU A 1 78 ? 2.038 1.133 -8.572 1.00 62.72 78 GLU A CA 1
ATOM 609 C C . GLU A 1 78 ? 1.571 -0.038 -7.687 1.00 62.72 78 GLU A C 1
ATOM 611 O O . GLU A 1 78 ? 2.405 -0.778 -7.173 1.00 62.72 78 GLU A O 1
ATOM 616 N N . ASN A 1 79 ? 0.258 -0.245 -7.541 1.00 58.19 79 ASN A N 1
ATOM 617 C CA . ASN A 1 79 ? -0.341 -1.334 -6.770 1.00 58.19 79 ASN A CA 1
ATOM 618 C C . ASN A 1 79 ? -0.880 -2.483 -7.638 1.00 58.19 79 ASN A C 1
ATOM 620 O O . ASN A 1 79 ? -1.378 -3.466 -7.085 1.00 58.19 79 ASN A O 1
ATOM 624 N N . ALA A 1 80 ? -0.792 -2.382 -8.967 1.00 63.28 80 ALA A N 1
ATOM 625 C CA . ALA A 1 80 ? -1.271 -3.403 -9.895 1.00 63.28 80 ALA A CA 1
ATOM 626 C C . ALA A 1 80 ? -0.131 -4.256 -10.480 1.00 63.28 80 ALA A C 1
ATOM 628 O O . ALA A 1 80 ? 1.044 -3.877 -10.479 1.00 63.28 80 ALA A O 1
ATOM 629 N N . ASP A 1 81 ? -0.489 -5.416 -11.038 1.00 68.19 81 ASP A N 1
ATOM 630 C CA . ASP A 1 81 ? 0.430 -6.213 -11.848 1.00 68.19 81 ASP A CA 1
ATOM 631 C C . ASP A 1 81 ? 0.719 -5.479 -13.160 1.00 68.19 81 ASP A C 1
ATOM 633 O O . ASP A 1 81 ? -0.104 -5.440 -14.077 1.00 68.19 81 ASP A O 1
ATOM 637 N N . ASN A 1 82 ? 1.917 -4.910 -13.255 1.00 76.25 82 ASN A N 1
ATOM 638 C CA . ASN A 1 82 ? 2.363 -4.210 -14.445 1.00 76.25 82 ASN A CA 1
ATOM 639 C C . ASN A 1 82 ? 3.267 -5.108 -15.296 1.00 76.25 82 ASN A C 1
ATOM 641 O O . ASN A 1 82 ? 4.096 -5.862 -14.787 1.00 76.25 82 ASN A O 1
ATOM 645 N N . THR A 1 83 ? 3.153 -5.011 -16.619 1.00 80.38 83 THR A N 1
ATOM 646 C CA . THR A 1 83 ? 4.003 -5.754 -17.557 1.00 80.38 83 THR A CA 1
ATOM 647 C C . THR A 1 83 ? 4.796 -4.800 -18.429 1.00 80.38 83 THR A C 1
ATOM 649 O O . THR A 1 83 ? 4.235 -4.026 -19.205 1.00 80.38 83 THR A O 1
ATOM 652 N N . PHE A 1 84 ? 6.118 -4.907 -18.355 1.00 83.31 84 PHE A N 1
ATOM 653 C CA . PHE A 1 84 ? 7.040 -4.199 -19.225 1.00 83.31 84 PHE A CA 1
ATOM 654 C C . PHE A 1 84 ? 7.477 -5.091 -20.371 1.00 83.31 84 PHE A C 1
ATOM 656 O O . PHE A 1 84 ? 7.934 -6.210 -20.154 1.00 83.31 84 PHE A O 1
ATOM 663 N N . THR A 1 85 ? 7.345 -4.600 -21.598 1.00 84.94 85 THR A N 1
ATOM 664 C CA . THR A 1 85 ? 7.706 -5.360 -22.796 1.00 84.94 85 THR A CA 1
ATOM 665 C C . THR A 1 85 ? 8.634 -4.551 -23.685 1.00 84.94 85 THR A C 1
ATOM 667 O O . THR A 1 85 ? 8.325 -3.415 -24.038 1.00 84.94 85 THR A O 1
ATOM 670 N N . ILE A 1 86 ? 9.740 -5.170 -24.099 1.00 87.94 86 ILE A N 1
ATOM 671 C CA . ILE A 1 86 ? 10.619 -4.680 -25.159 1.00 87.94 86 ILE A CA 1
ATOM 672 C C . ILE A 1 86 ? 10.582 -5.666 -26.317 1.00 87.94 86 ILE A C 1
ATOM 674 O O . ILE A 1 86 ? 10.887 -6.850 -26.156 1.00 87.94 86 ILE A O 1
ATOM 678 N N . LYS A 1 87 ? 10.278 -5.154 -27.506 1.00 86.62 87 LYS A N 1
ATOM 679 C CA . LYS A 1 87 ? 10.365 -5.908 -28.756 1.00 86.62 87 LYS A CA 1
ATOM 680 C C . LYS A 1 87 ? 11.577 -5.452 -29.538 1.00 86.62 87 LYS A C 1
ATOM 682 O O . LYS A 1 87 ? 11.756 -4.254 -29.766 1.00 86.62 87 LYS A O 1
ATOM 687 N N . ALA A 1 88 ? 12.384 -6.404 -29.987 1.00 86.25 88 ALA A N 1
ATOM 688 C CA . ALA A 1 88 ? 13.530 -6.137 -30.840 1.00 86.25 88 ALA A CA 1
ATOM 689 C C . ALA A 1 88 ? 13.530 -7.075 -32.049 1.00 86.25 88 ALA A C 1
ATOM 691 O O . ALA A 1 88 ? 13.328 -8.280 -31.918 1.00 86.25 88 ALA A O 1
ATOM 692 N N . GLU A 1 89 ? 13.748 -6.521 -33.239 1.00 87.19 89 GLU A N 1
ATOM 693 C CA . GLU A 1 89 ? 13.736 -7.273 -34.491 1.00 87.19 89 GLU A CA 1
ATOM 694 C C . GLU A 1 89 ? 14.811 -8.372 -34.476 1.00 87.19 89 GLU A C 1
ATOM 696 O O . GLU A 1 89 ? 15.998 -8.102 -34.290 1.00 87.19 89 GLU A O 1
ATOM 701 N N . GLY A 1 90 ? 14.392 -9.621 -34.698 1.00 82.75 90 GLY A N 1
ATOM 702 C CA . GLY A 1 90 ? 15.287 -10.781 -34.683 1.00 82.75 90 GLY A CA 1
ATOM 703 C C . GLY A 1 90 ? 15.607 -11.320 -33.284 1.00 82.75 90 GLY A C 1
ATOM 704 O O . GLY A 1 90 ? 16.413 -12.241 -33.170 1.00 82.75 90 GLY A O 1
ATOM 705 N N . TYR A 1 91 ? 14.966 -10.795 -32.235 1.00 78.44 91 TYR A N 1
ATOM 706 C CA . TYR A 1 91 ? 15.092 -11.274 -30.860 1.00 78.44 91 TYR A CA 1
ATOM 707 C C . TYR A 1 91 ? 13.734 -11.712 -30.314 1.00 78.44 91 TYR A C 1
ATOM 709 O O . TYR A 1 91 ? 12.683 -11.263 -30.765 1.00 78.44 91 TYR A O 1
ATOM 717 N N . LYS A 1 92 ? 13.755 -12.602 -29.320 1.00 78.62 92 LYS A N 1
ATOM 718 C CA . LYS A 1 92 ? 12.557 -12.915 -28.540 1.00 78.62 92 LYS A CA 1
ATOM 719 C C . LYS A 1 92 ? 12.150 -11.674 -27.744 1.00 78.62 92 LYS A C 1
ATOM 721 O O . LYS A 1 92 ? 13.018 -11.034 -27.150 1.00 78.62 92 LYS A O 1
ATOM 726 N N . ASP A 1 93 ? 10.851 -11.389 -27.703 1.00 80.00 93 ASP A N 1
ATOM 727 C CA . ASP A 1 93 ? 10.293 -10.328 -26.865 1.00 80.00 93 ASP A CA 1
ATOM 728 C C . ASP A 1 93 ? 10.758 -10.507 -25.415 1.00 80.00 93 ASP A C 1
ATOM 730 O O . ASP A 1 93 ? 10.642 -11.591 -24.827 1.00 80.00 93 ASP A O 1
ATOM 734 N N . LEU A 1 94 ? 11.305 -9.432 -24.852 1.00 78.94 94 LEU A N 1
ATOM 735 C CA . LEU A 1 94 ? 11.661 -9.367 -23.447 1.00 78.94 94 LEU A CA 1
ATOM 736 C C . LEU A 1 94 ? 10.452 -8.817 -22.700 1.00 78.94 94 LEU A C 1
ATOM 738 O O . LEU A 1 94 ? 10.185 -7.620 -22.756 1.00 78.94 94 LEU A O 1
ATOM 742 N N . ALA A 1 95 ? 9.727 -9.696 -22.021 1.00 76.75 95 ALA A N 1
ATOM 743 C CA . ALA A 1 95 ? 8.673 -9.316 -21.096 1.00 76.75 95 ALA A CA 1
ATOM 744 C C . ALA A 1 95 ? 9.199 -9.492 -19.673 1.00 76.75 95 ALA A C 1
ATOM 746 O O . ALA A 1 95 ? 9.540 -10.606 -19.271 1.00 76.75 95 ALA A O 1
ATOM 747 N N . LEU A 1 96 ? 9.293 -8.391 -18.938 1.00 69.44 96 LEU A N 1
ATOM 748 C CA . LEU A 1 96 ? 9.621 -8.398 -17.522 1.00 69.44 96 LEU A CA 1
ATOM 749 C C . LEU A 1 96 ? 8.360 -8.019 -16.754 1.00 69.44 96 LEU A C 1
ATOM 751 O O . LEU A 1 96 ? 7.725 -7.016 -17.101 1.00 69.44 96 LEU A O 1
ATOM 755 N N . PRO A 1 97 ? 7.976 -8.786 -15.722 1.00 63.66 97 PRO A N 1
ATOM 756 C CA . PRO A 1 97 ? 6.981 -8.293 -14.795 1.00 63.66 97 PRO A CA 1
ATOM 757 C C . PRO A 1 97 ? 7.568 -7.029 -14.168 1.00 63.66 97 PRO A C 1
ATOM 759 O O . PRO A 1 97 ? 8.658 -7.044 -13.589 1.00 63.66 97 PRO A O 1
ATOM 762 N N . LEU A 1 98 ? 6.876 -5.911 -14.352 1.00 59.03 98 LEU A N 1
ATOM 763 C CA . LEU A 1 98 ? 7.248 -4.642 -13.760 1.00 59.03 98 LEU A CA 1
ATOM 764 C C . LEU A 1 98 ? 6.710 -4.672 -12.327 1.00 59.03 98 LEU A C 1
ATOM 766 O O . LEU A 1 98 ? 5.762 -3.986 -11.970 1.00 59.03 98 LEU A O 1
ATOM 770 N N . VAL A 1 99 ? 7.314 -5.533 -11.506 1.00 48.62 99 VAL A N 1
ATOM 771 C CA . VAL A 1 99 ? 7.151 -5.487 -10.055 1.00 48.62 99 VAL A CA 1
ATOM 772 C C . VAL A 1 99 ? 8.058 -4.369 -9.592 1.00 48.62 99 VAL A C 1
ATOM 774 O O . VAL A 1 99 ? 9.168 -4.592 -9.115 1.00 48.62 99 VAL A O 1
ATOM 777 N N . VAL A 1 100 ? 7.620 -3.133 -9.789 1.00 45.25 100 VAL A N 1
ATOM 778 C CA . VAL A 1 100 ? 8.275 -2.015 -9.129 1.00 45.25 100 VAL A CA 1
ATOM 779 C C . VAL A 1 100 ? 7.844 -2.054 -7.681 1.00 45.25 100 VAL A C 1
ATOM 781 O O . VAL A 1 100 ? 7.045 -1.226 -7.280 1.00 45.25 100 VAL A O 1
ATOM 784 N N . ASN A 1 101 ? 8.310 -3.038 -6.916 1.00 42.25 101 ASN A N 1
ATOM 785 C CA . ASN A 1 101 ? 7.896 -3.209 -5.534 1.00 42.25 101 ASN A CA 1
ATOM 786 C C . ASN A 1 101 ? 6.441 -2.750 -5.313 1.00 42.25 101 ASN A C 1
ATOM 788 O O . ASN A 1 101 ? 6.175 -1.876 -4.490 1.00 42.25 101 ASN A O 1
ATOM 792 N N . VAL A 1 102 ? 5.482 -3.447 -5.933 1.00 38.25 102 VAL A N 1
ATOM 793 C CA . VAL A 1 102 ? 4.490 -3.976 -5.011 1.00 38.25 102 VAL A CA 1
ATOM 794 C C . VAL A 1 102 ? 5.389 -4.762 -4.055 1.00 38.25 102 VAL A C 1
ATOM 796 O O . VAL A 1 102 ? 5.887 -5.839 -4.387 1.00 38.25 102 VAL A O 1
ATOM 799 N N . ILE A 1 103 ? 5.726 -4.183 -2.894 1.00 45.62 103 ILE A N 1
ATOM 800 C CA . ILE A 1 103 ? 5.755 -5.004 -1.693 1.00 45.62 103 ILE A CA 1
ATOM 801 C C . ILE A 1 103 ? 4.411 -5.677 -1.833 1.00 45.62 103 ILE A C 1
ATOM 803 O O . ILE A 1 103 ? 3.432 -4.967 -1.623 1.00 45.62 103 ILE A O 1
ATOM 807 N N . LYS A 1 104 ? 4.357 -6.897 -2.411 1.00 50.66 104 LYS A N 1
ATOM 808 C CA . LYS A 1 104 ? 3.116 -7.645 -2.617 1.00 50.66 104 LYS A CA 1
ATOM 809 C C . LYS A 1 104 ? 2.346 -7.352 -1.358 1.00 50.66 104 LYS A C 1
ATOM 811 O O . LYS A 1 104 ? 2.881 -7.733 -0.311 1.00 50.66 104 LYS A O 1
ATOM 816 N N . LYS A 1 105 ? 1.278 -6.542 -1.469 1.00 61.66 105 LYS A N 1
ATOM 817 C CA . LYS A 1 105 ? 0.714 -5.868 -0.301 1.00 61.66 105 LYS A CA 1
ATOM 818 C C . LYS A 1 105 ? 0.551 -6.972 0.716 1.00 61.66 105 LYS A C 1
ATOM 820 O O . LYS A 1 105 ? -0.029 -8.014 0.397 1.00 61.66 105 LYS A O 1
ATOM 825 N N . LEU A 1 106 ? 1.281 -6.857 1.821 1.00 73.50 106 LEU A N 1
ATOM 826 C CA . LEU A 1 106 ? 1.392 -7.993 2.713 1.00 73.50 106 LEU A CA 1
ATOM 827 C C . LEU A 1 106 ? -0.032 -8.307 3.156 1.00 73.50 106 LEU A C 1
ATOM 829 O O . LEU A 1 106 ? -0.822 -7.398 3.426 1.00 73.50 106 LEU A O 1
ATOM 833 N N . THR A 1 107 ? -0.390 -9.586 3.146 1.00 84.56 107 THR A N 1
ATOM 834 C CA . THR A 1 107 ? -1.707 -9.977 3.629 1.00 84.56 107 THR A CA 1
ATOM 835 C C . THR A 1 107 ? -1.756 -9.593 5.108 1.00 84.56 107 THR A C 1
ATOM 837 O O . THR A 1 107 ? -0.887 -10.046 5.864 1.00 84.56 107 THR A O 1
ATOM 840 N N . PRO A 1 108 ? -2.694 -8.727 5.530 1.00 91.19 108 PRO A N 1
ATOM 841 C CA . PRO A 1 108 ? -2.792 -8.337 6.925 1.00 91.19 108 PRO A CA 1
ATOM 842 C C . PRO A 1 108 ? -3.084 -9.572 7.788 1.00 91.19 108 PRO A C 1
ATOM 844 O O . PRO A 1 108 ? -3.675 -10.548 7.304 1.00 91.19 108 PRO A O 1
ATOM 847 N N . PRO A 1 109 ? -2.688 -9.560 9.070 1.00 91.50 109 PRO A N 1
ATOM 848 C CA . PRO A 1 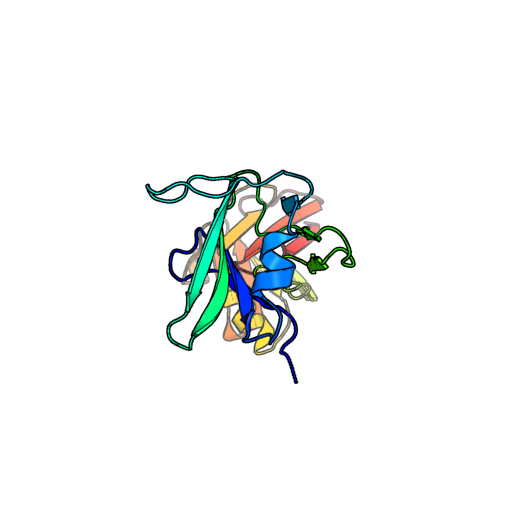109 ? -3.085 -10.615 9.987 1.00 91.50 109 PRO A CA 1
ATOM 849 C C . PRO A 1 109 ? -4.614 -10.708 10.041 1.00 91.50 109 PRO A C 1
ATOM 851 O O . PRO A 1 109 ? -5.328 -9.707 9.958 1.00 91.50 109 PRO A O 1
ATOM 854 N N . GLN A 1 110 ? -5.132 -11.925 10.184 1.00 91.81 110 GLN A N 1
ATOM 855 C CA . GLN A 1 110 ? -6.567 -12.133 10.353 1.00 91.81 110 GLN A CA 1
ATOM 856 C C . GLN A 1 110 ? -6.964 -11.859 11.802 1.00 91.81 110 GLN A C 1
ATOM 858 O O . GLN A 1 110 ? -6.293 -12.309 12.732 1.00 91.81 110 GLN A O 1
ATOM 863 N N . ALA A 1 111 ? -8.072 -11.142 11.999 1.00 92.12 111 ALA A N 1
ATOM 864 C CA . ALA A 1 111 ? -8.620 -10.948 13.333 1.00 92.12 111 ALA A CA 1
ATOM 865 C C . ALA A 1 111 ? -9.044 -12.302 13.922 1.00 92.12 111 ALA A C 1
ATOM 867 O O . ALA A 1 111 ? -9.811 -13.054 13.324 1.00 92.12 111 ALA A O 1
ATOM 868 N N . VAL A 1 112 ? -8.547 -12.593 15.118 1.00 93.19 112 VAL A N 1
ATOM 869 C CA . VAL A 1 112 ? -8.874 -13.793 15.894 1.00 93.19 112 VAL A CA 1
ATOM 870 C C . VAL A 1 112 ? -10.192 -13.595 16.642 1.00 93.19 112 VAL A C 1
ATOM 872 O O . VAL A 1 112 ? -10.957 -14.541 16.827 1.00 93.19 112 VAL A O 1
ATOM 875 N N . SER A 1 113 ? -10.477 -12.365 17.074 1.00 94.56 113 SER A N 1
ATOM 876 C CA . SER A 1 113 ? -11.740 -12.017 17.720 1.00 94.56 113 SER A CA 1
ATOM 877 C C . SER A 1 113 ? -12.053 -10.523 17.624 1.00 94.56 113 SER A C 1
ATOM 879 O O . SER A 1 113 ? -11.160 -9.684 17.527 1.00 94.56 113 SER A O 1
ATOM 881 N N . CYS A 1 114 ? -13.344 -10.197 17.691 1.00 95.88 114 CYS A N 1
ATOM 882 C CA . CYS A 1 114 ? -13.859 -8.847 17.895 1.00 95.88 114 CYS A CA 1
ATOM 883 C C . CYS A 1 114 ? -14.961 -8.922 18.956 1.00 95.88 114 CYS A C 1
ATOM 885 O O . CYS A 1 114 ? -15.955 -9.624 18.760 1.00 95.88 114 CYS A O 1
ATOM 887 N N . GLN A 1 115 ? -14.769 -8.277 20.107 1.00 94.81 115 GLN A N 1
ATOM 888 C CA . GLN A 1 115 ? -15.699 -8.375 21.237 1.00 94.81 115 GLN A CA 1
ATOM 889 C C . GLN A 1 115 ? -15.859 -7.030 21.939 1.00 94.81 115 GLN A C 1
ATOM 891 O O . GLN A 1 115 ? -14.875 -6.328 22.166 1.00 94.81 115 GLN A O 1
ATOM 896 N N . LYS A 1 116 ? -17.091 -6.681 22.329 1.00 92.94 116 LYS A N 1
ATOM 897 C CA . LYS A 1 116 ? -17.324 -5.535 23.214 1.00 92.94 116 LYS A CA 1
ATOM 898 C C . LYS A 1 116 ? -16.798 -5.879 24.606 1.00 92.94 116 LYS A C 1
ATOM 900 O O . LYS A 1 116 ? -17.143 -6.928 25.151 1.00 92.94 116 LYS A O 1
ATOM 905 N N . THR A 1 117 ? -15.987 -5.003 25.193 1.00 86.31 117 THR A N 1
ATOM 906 C CA . THR A 1 117 ? -15.562 -5.199 26.582 1.00 86.31 117 THR A CA 1
ATOM 907 C C . THR A 1 117 ? -16.713 -4.905 27.546 1.00 86.31 117 THR A C 1
ATOM 909 O O . THR A 1 117 ? -17.536 -4.022 27.320 1.00 86.31 117 THR A O 1
ATOM 912 N N . ILE A 1 118 ? -16.780 -5.647 28.650 1.00 83.19 118 ILE A N 1
ATOM 913 C CA . ILE A 1 118 ? -17.840 -5.493 29.660 1.00 83.19 118 ILE A CA 1
ATOM 914 C C . ILE A 1 118 ? -17.640 -4.268 30.563 1.00 83.19 118 ILE A C 1
ATOM 916 O O . ILE A 1 118 ? -18.569 -3.864 31.256 1.00 83.19 118 ILE A O 1
ATOM 920 N N . PHE A 1 119 ? -16.437 -3.688 30.577 1.00 79.50 119 PHE A N 1
ATOM 921 C CA . PHE A 1 119 ? -16.060 -2.619 31.510 1.00 79.50 119 PHE A CA 1
ATOM 922 C C . PHE A 1 119 ? -15.923 -1.239 30.859 1.00 79.50 119 PHE A C 1
ATOM 924 O O . PHE A 1 119 ? -15.591 -0.272 31.542 1.00 79.50 119 PHE A O 1
ATOM 931 N N . SER A 1 120 ? -16.097 -1.124 29.543 1.00 86.50 120 SER A N 1
ATOM 932 C CA . SER A 1 120 ? -15.915 0.128 28.800 1.00 86.50 120 SER A CA 1
ATOM 933 C C . SER A 1 120 ? -16.662 0.095 27.468 1.00 86.50 120 SER A C 1
ATOM 935 O O . SER A 1 120 ? -16.984 -0.967 26.942 1.00 86.50 120 SER A O 1
ATOM 937 N N . ASP A 1 121 ? -16.903 1.266 26.888 1.00 91.19 121 ASP A N 1
ATOM 938 C CA . ASP A 1 121 ? -17.687 1.398 25.660 1.00 91.19 121 ASP A CA 1
ATOM 939 C C . ASP A 1 121 ? -16.846 1.318 24.385 1.00 91.19 121 ASP A C 1
ATOM 941 O O . ASP A 1 121 ? -16.995 2.136 23.492 1.00 91.19 121 ASP A O 1
ATOM 945 N N . TYR A 1 122 ? -15.995 0.299 24.266 1.00 95.69 122 TYR A N 1
ATOM 946 C CA . TYR A 1 122 ? -15.242 0.004 23.043 1.00 95.69 122 TYR A CA 1
ATOM 947 C C . TYR A 1 122 ? -15.261 -1.492 22.705 1.00 95.69 122 TYR A C 1
ATOM 949 O O . TYR A 1 122 ? -15.535 -2.349 23.551 1.00 95.69 122 TYR A O 1
ATOM 957 N N . TYR A 1 123 ? -14.955 -1.806 21.451 1.00 96.56 123 TYR A N 1
ATOM 958 C CA . TYR A 1 123 ? -14.662 -3.157 20.990 1.00 96.56 123 TYR A CA 1
ATOM 959 C C . TYR A 1 123 ? -13.158 -3.407 21.029 1.00 96.56 123 TYR A C 1
ATOM 961 O O . TYR A 1 123 ? -12.368 -2.546 20.645 1.00 96.56 123 TYR A O 1
ATOM 969 N N . THR A 1 124 ? -12.763 -4.592 21.477 1.00 96.69 124 THR A N 1
ATOM 970 C CA . THR A 1 124 ? -11.400 -5.100 21.349 1.00 96.69 124 THR A CA 1
ATOM 971 C C . THR A 1 124 ? -11.343 -6.014 20.135 1.00 96.69 124 THR A C 1
ATOM 973 O O . THR A 1 124 ? -11.984 -7.067 20.116 1.00 96.69 124 THR A O 1
ATOM 976 N N . VAL A 1 125 ? -10.563 -5.612 19.135 1.00 97.25 125 VAL A N 1
ATOM 977 C CA . VAL A 1 125 ? -10.196 -6.446 17.989 1.00 97.25 125 VAL A CA 1
ATOM 978 C C . VAL A 1 125 ? -8.823 -7.041 18.273 1.00 97.25 125 VAL A C 1
ATOM 980 O O . VAL A 1 125 ? -7.864 -6.297 18.467 1.00 97.25 125 VAL A O 1
ATOM 983 N N . SER A 1 126 ? -8.727 -8.365 18.336 1.00 96.25 126 SER A N 1
ATOM 984 C CA . SER A 1 126 ? -7.475 -9.076 18.605 1.00 96.25 126 SER A CA 1
ATOM 985 C C . SER A 1 126 ? -6.979 -9.778 17.352 1.00 96.25 126 SER A C 1
ATOM 987 O O . SER A 1 126 ? -7.744 -10.494 16.706 1.00 96.25 126 SER A O 1
ATOM 989 N N . PHE A 1 127 ? -5.698 -9.611 17.035 1.00 95.06 127 PHE A N 1
ATOM 990 C CA . PHE A 1 127 ? -5.020 -10.286 15.924 1.00 95.06 127 PHE A CA 1
ATOM 991 C C . PHE A 1 127 ? -4.095 -11.416 16.404 1.00 95.06 127 PHE A C 1
ATOM 993 O O . PHE A 1 127 ? -3.483 -12.099 15.588 1.00 95.06 127 PHE A O 1
ATOM 1000 N N . GLY A 1 128 ? -4.022 -11.652 17.719 1.00 90.94 128 GLY A N 1
ATOM 1001 C CA . GLY A 1 128 ? -3.064 -12.569 18.340 1.00 90.94 128 GLY A CA 1
ATOM 1002 C C . GLY A 1 128 ? -1.791 -11.854 18.799 1.00 90.94 128 GLY A C 1
ATOM 1003 O O . GLY A 1 128 ? -1.776 -10.638 18.937 1.00 90.94 128 GLY A O 1
ATOM 1004 N N . TYR A 1 129 ? -0.726 -12.615 19.048 1.00 86.94 129 TYR A N 1
ATOM 1005 C CA . TYR A 1 129 ? 0.572 -12.095 19.491 1.00 86.94 129 TYR A CA 1
ATOM 1006 C C . TYR A 1 129 ? 1.672 -12.526 18.521 1.00 86.94 129 TYR A C 1
ATOM 1008 O O . TYR A 1 129 ? 1.750 -13.706 18.183 1.00 86.94 129 TYR A O 1
ATOM 1016 N N . GLY A 1 130 ? 2.544 -11.594 18.133 1.00 84.19 130 GLY A N 1
ATOM 1017 C CA . GLY A 1 130 ? 3.686 -11.880 17.265 1.00 84.19 130 GLY A CA 1
ATOM 1018 C C . GLY A 1 130 ? 4.355 -10.613 16.718 1.00 84.19 130 GLY A C 1
ATOM 1019 O O . GLY A 1 130 ? 3.683 -9.586 16.574 1.00 84.19 130 GLY A O 1
ATOM 1020 N N . PRO A 1 131 ? 5.666 -10.654 16.414 1.00 81.62 131 PRO A N 1
ATOM 1021 C CA . PRO A 1 131 ? 6.398 -9.510 15.860 1.00 81.62 131 PRO A CA 1
ATOM 1022 C C . PRO A 1 131 ? 5.830 -9.022 14.516 1.00 81.62 131 PRO A C 1
ATOM 1024 O O . PRO A 1 131 ? 5.891 -7.833 14.213 1.00 81.62 131 PRO A O 1
ATOM 1027 N N . GLU A 1 132 ? 5.238 -9.912 13.724 1.00 86.06 132 GLU A N 1
ATOM 1028 C CA . GLU A 1 132 ? 4.563 -9.593 12.466 1.00 86.06 132 GLU A CA 1
ATOM 1029 C C . GLU A 1 132 ? 3.300 -8.741 12.666 1.00 86.06 132 GLU A C 1
ATOM 1031 O O . GLU A 1 132 ? 3.015 -7.860 11.854 1.00 86.06 132 GLU A O 1
ATOM 1036 N N . ILE A 1 133 ? 2.576 -8.942 13.773 1.00 92.31 133 ILE A N 1
ATOM 1037 C CA . ILE A 1 133 ? 1.381 -8.157 14.111 1.00 92.31 133 ILE A CA 1
ATOM 1038 C C . ILE A 1 133 ? 1.795 -6.757 14.542 1.00 92.31 133 ILE A C 1
ATOM 1040 O O . ILE A 1 133 ? 1.217 -5.777 14.078 1.00 92.31 133 ILE A O 1
ATOM 1044 N N . GLU A 1 134 ? 2.822 -6.648 15.387 1.00 88.69 134 GLU A N 1
ATOM 1045 C CA . GLU A 1 134 ? 3.364 -5.352 15.797 1.00 88.69 134 GLU A CA 1
ATOM 1046 C C . GLU A 1 134 ? 3.888 -4.569 14.583 1.00 88.69 134 GLU A C 1
ATOM 1048 O O . GLU A 1 134 ? 3.601 -3.378 14.431 1.00 88.69 134 GLU A O 1
ATOM 1053 N N . GLN A 1 135 ? 4.614 -5.239 13.681 1.00 88.12 135 GLN A N 1
ATOM 1054 C CA . GLN A 1 135 ? 5.099 -4.640 12.440 1.00 88.12 135 GLN A CA 1
ATOM 1055 C C . GLN A 1 135 ? 3.944 -4.109 11.586 1.00 88.12 135 GLN A C 1
ATOM 1057 O O . GLN A 1 135 ? 4.021 -2.971 11.124 1.00 88.12 135 GLN A O 1
ATOM 1062 N N . TRP A 1 136 ? 2.877 -4.890 11.406 1.00 94.06 136 TRP A N 1
ATOM 1063 C CA . TRP A 1 136 ? 1.678 -4.454 10.691 1.00 94.06 136 TRP A CA 1
ATOM 1064 C C . TRP A 1 136 ? 0.980 -3.277 11.386 1.00 94.06 136 TRP A C 1
ATOM 1066 O O . TRP A 1 136 ? 0.692 -2.270 10.743 1.00 94.06 136 TRP A O 1
ATOM 1076 N N . GLN A 1 137 ? 0.777 -3.336 12.706 1.00 95.06 137 GLN A N 1
ATOM 1077 C CA . GLN A 1 137 ? 0.138 -2.254 13.464 1.00 95.06 137 GLN A CA 1
ATOM 1078 C C . GLN A 1 137 ? 0.929 -0.943 13.414 1.00 95.06 137 GLN A C 1
ATOM 1080 O O . GLN A 1 137 ? 0.344 0.135 13.498 1.00 95.06 137 GLN A O 1
ATOM 1085 N N . ASN A 1 138 ? 2.254 -1.007 13.259 1.00 92.12 138 ASN A N 1
ATOM 1086 C CA . ASN A 1 138 ? 3.088 0.173 13.036 1.00 92.12 138 ASN A CA 1
ATOM 1087 C C . ASN A 1 138 ? 2.845 0.848 11.678 1.00 92.12 138 ASN A C 1
ATOM 1089 O O . ASN A 1 138 ? 3.156 2.029 11.557 1.00 92.12 138 ASN A O 1
ATOM 1093 N N . GLN A 1 139 ? 2.290 0.129 10.699 1.00 94.56 139 GLN A N 1
ATOM 1094 C CA . GLN A 1 139 ? 1.960 0.659 9.376 1.00 94.56 139 GLN A CA 1
ATOM 1095 C C . GLN A 1 139 ? 0.503 1.122 9.248 1.00 94.56 139 GLN A C 1
ATOM 1097 O O . GLN A 1 139 ? 0.140 1.642 8.199 1.00 94.56 139 GLN A O 1
ATOM 1102 N N . ILE A 1 140 ? -0.353 0.937 10.264 1.00 95.94 140 ILE A N 1
ATOM 1103 C CA . ILE A 1 140 ? -1.765 1.349 10.190 1.00 95.94 140 ILE A CA 1
ATOM 1104 C C . ILE A 1 140 ? -1.864 2.863 9.996 1.00 95.94 140 ILE A C 1
ATOM 1106 O O . ILE A 1 140 ? -1.397 3.642 10.829 1.00 95.94 140 ILE A O 1
ATOM 1110 N N . THR A 1 141 ? -2.540 3.264 8.923 1.00 95.50 141 THR A N 1
ATOM 1111 C CA . THR A 1 141 ? -2.755 4.662 8.535 1.00 95.50 141 THR A CA 1
ATOM 1112 C C . THR A 1 141 ? -4.171 5.145 8.830 1.00 95.50 141 THR A C 1
ATOM 1114 O O . THR A 1 141 ? -4.375 6.348 8.977 1.00 95.50 141 THR A O 1
ATOM 1117 N N . GLY A 1 142 ? -5.146 4.240 8.972 1.00 96.38 142 GLY A N 1
ATOM 1118 C CA . GLY A 1 142 ? -6.517 4.624 9.298 1.00 96.38 142 GLY A CA 1
ATOM 1119 C C . GLY A 1 142 ? -7.442 3.455 9.614 1.00 96.38 142 GLY A C 1
ATOM 1120 O O . GLY A 1 142 ? -7.183 2.313 9.235 1.00 96.38 142 GLY A O 1
ATOM 1121 N N . ILE A 1 143 ? -8.533 3.769 10.318 1.00 98.38 143 ILE A N 1
ATOM 1122 C CA . ILE A 1 143 ? -9.626 2.842 10.622 1.00 98.38 143 ILE A CA 1
ATOM 1123 C C . ILE A 1 143 ? -10.966 3.519 10.333 1.00 98.38 143 ILE A C 1
ATOM 1125 O O . ILE A 1 143 ? -11.164 4.689 10.676 1.00 98.38 143 ILE A O 1
ATOM 1129 N N . LYS A 1 144 ? -11.896 2.767 9.739 1.00 98.44 144 LYS A N 1
ATOM 1130 C CA . LYS A 1 144 ? -13.297 3.155 9.562 1.00 98.44 144 LYS A CA 1
ATOM 1131 C C . LYS A 1 144 ? -14.222 2.135 10.206 1.00 98.44 144 LYS A C 1
ATOM 1133 O O . LYS A 1 144 ? -13.955 0.939 10.162 1.00 98.44 144 LYS A O 1
ATOM 1138 N N . VAL A 1 145 ? -15.326 2.606 10.776 1.00 98.25 145 VAL A N 1
ATOM 1139 C CA . VAL A 1 145 ? -16.412 1.756 11.281 1.00 98.25 145 VAL A CA 1
ATOM 1140 C C . VAL A 1 145 ? -17.688 2.132 10.550 1.00 98.25 145 VAL A C 1
ATOM 1142 O O . VAL A 1 145 ? -18.128 3.279 10.631 1.00 98.25 145 VAL A O 1
ATOM 1145 N N . ASN A 1 146 ? -18.263 1.186 9.804 1.00 97.62 146 ASN A N 1
ATOM 1146 C CA . ASN A 1 146 ? -19.428 1.411 8.940 1.00 97.62 146 ASN A CA 1
ATOM 1147 C C . ASN A 1 146 ? -19.268 2.660 8.046 1.00 97.62 146 ASN A C 1
ATOM 1149 O O . ASN A 1 146 ? -20.172 3.490 7.941 1.00 97.62 146 ASN A O 1
ATOM 1153 N N . GLY A 1 147 ? -18.077 2.840 7.464 1.00 96.69 147 GLY A N 1
ATOM 1154 C CA . GLY A 1 147 ? -17.724 3.998 6.637 1.00 96.69 147 GLY A CA 1
ATOM 1155 C C . GLY A 1 147 ? -17.398 5.296 7.394 1.00 96.69 147 GLY A C 1
ATOM 1156 O O . GLY A 1 147 ? -16.977 6.263 6.763 1.00 96.69 147 GLY A O 1
ATOM 1157 N N . THR A 1 148 ? -17.543 5.344 8.723 1.00 98.12 148 THR A N 1
ATOM 1158 C CA . THR A 1 148 ? -17.181 6.515 9.545 1.00 98.12 148 THR A CA 1
ATOM 1159 C C . THR A 1 148 ? -15.705 6.473 9.917 1.00 98.12 148 THR A C 1
ATOM 1161 O O . THR A 1 148 ? -15.251 5.490 10.496 1.00 98.12 148 THR A O 1
ATOM 1164 N N . GLU A 1 149 ? -14.961 7.540 9.626 1.00 98.25 149 GLU A N 1
ATOM 1165 C CA . GLU A 1 149 ? -13.534 7.658 9.955 1.00 98.25 149 GLU A CA 1
ATOM 1166 C C . GLU A 1 149 ? -13.287 7.829 11.449 1.00 98.25 149 GLU A C 1
ATOM 1168 O O . GLU A 1 149 ? -13.957 8.611 12.127 1.00 98.25 149 GLU A O 1
ATOM 1173 N N . TYR A 1 150 ? -12.312 7.080 11.960 1.00 98.31 150 TYR A N 1
ATOM 1174 C CA . TYR A 1 150 ? -11.903 7.133 13.353 1.00 98.31 150 TYR A CA 1
ATOM 1175 C C . TYR A 1 150 ? -10.496 7.717 13.482 1.00 98.31 150 TYR A C 1
ATOM 1177 O O . TYR A 1 150 ? -9.617 7.452 12.664 1.00 98.31 150 TYR A O 1
ATOM 1185 N N . SER A 1 151 ? -10.263 8.471 14.555 1.00 98.06 151 SER A N 1
ATOM 1186 C CA . SER A 1 151 ? -8.970 9.105 14.840 1.00 98.06 151 SER A CA 1
ATOM 1187 C C . SER A 1 151 ? -8.126 8.280 15.812 1.00 98.06 151 SER A C 1
ATOM 1189 O O . SER A 1 151 ? -8.634 7.776 16.816 1.00 98.06 151 SER A O 1
ATOM 1191 N N . LEU A 1 152 ? -6.820 8.184 15.559 1.00 97.75 152 LEU A N 1
ATOM 1192 C CA . LEU A 1 152 ? -5.878 7.518 16.460 1.00 97.75 152 LEU A CA 1
ATOM 1193 C C . LEU A 1 152 ? -5.711 8.305 17.769 1.00 97.75 152 LEU A C 1
ATOM 1195 O O . LEU A 1 152 ? -5.407 9.498 17.756 1.00 97.75 152 LEU A O 1
ATOM 1199 N N . VAL A 1 153 ? -5.816 7.613 18.902 1.00 97.56 153 VAL A N 1
ATOM 1200 C CA . VAL A 1 153 ? -5.461 8.122 20.232 1.00 97.56 153 VAL A CA 1
ATOM 1201 C C . VAL A 1 153 ? -4.365 7.266 20.864 1.00 97.56 153 VAL A C 1
ATOM 1203 O O . VAL A 1 153 ? -4.291 6.053 20.671 1.00 97.56 153 VAL A O 1
ATOM 1206 N N . THR A 1 154 ? -3.497 7.896 21.653 1.00 94.19 154 THR A N 1
ATOM 1207 C CA . THR A 1 154 ? -2.379 7.220 22.338 1.00 94.19 154 THR A CA 1
ATOM 1208 C C . THR A 1 154 ? -2.771 6.610 23.683 1.00 94.19 154 THR A C 1
ATOM 1210 O O . THR A 1 154 ? -2.021 5.812 24.236 1.00 94.19 154 THR A O 1
ATOM 1213 N N . SER A 1 155 ? -3.937 6.983 24.215 1.00 93.50 155 SER A N 1
ATOM 1214 C CA . SER A 1 155 ? -4.464 6.496 25.486 1.00 93.50 155 SER A CA 1
ATOM 1215 C C . SER A 1 155 ? -5.735 5.689 25.254 1.00 93.50 155 SER A C 1
ATOM 1217 O O . SER A 1 155 ? -6.702 6.198 24.687 1.00 93.50 155 SER A O 1
ATOM 1219 N N . SER A 1 156 ? -5.767 4.453 25.753 1.00 91.50 156 SER A N 1
ATOM 1220 C CA . SER A 1 156 ? -6.948 3.582 25.692 1.00 91.50 156 SER A CA 1
ATOM 1221 C C . SER A 1 156 ? -8.152 4.154 26.448 1.00 91.50 156 SER A C 1
ATOM 1223 O O . SER A 1 156 ? -9.294 3.886 26.080 1.00 91.50 156 SER A O 1
ATOM 1225 N N . PHE A 1 157 ? -7.918 5.001 27.455 1.00 91.19 157 PHE A N 1
ATOM 1226 C CA . PHE A 1 157 ? -8.973 5.699 28.198 1.00 91.19 157 PHE A CA 1
ATOM 1227 C C . PHE A 1 157 ? -9.744 6.718 27.350 1.00 91.19 157 PHE A C 1
ATOM 1229 O O . PHE A 1 157 ? -10.830 7.132 27.744 1.00 91.19 157 PHE A O 1
ATOM 1236 N N . SER A 1 158 ? -9.199 7.120 26.199 1.00 93.88 158 SER A N 1
ATOM 1237 C CA . SER A 1 158 ? -9.825 8.085 25.292 1.00 93.88 158 SER A CA 1
ATOM 1238 C C . SER A 1 158 ? -10.730 7.439 24.238 1.00 93.88 158 SER A C 1
ATOM 1240 O O . SER A 1 158 ? -11.342 8.172 23.470 1.00 93.88 158 SER A O 1
ATOM 1242 N N . VAL A 1 159 ? -10.810 6.100 24.184 1.00 95.00 159 VAL A N 1
ATOM 1243 C CA . VAL A 1 159 ? -11.549 5.380 23.134 1.00 95.00 159 VAL A CA 1
ATOM 1244 C C . VAL A 1 159 ? -13.059 5.456 23.362 1.00 95.00 159 VAL A C 1
ATOM 1246 O O . VAL A 1 159 ? -13.737 6.182 22.647 1.00 95.00 159 VAL A O 1
ATOM 1249 N N . GLY A 1 160 ? -13.586 4.758 24.373 1.00 92.56 160 GLY A N 1
ATOM 1250 C CA . GLY A 1 160 ? -14.993 4.854 24.800 1.00 92.56 160 GLY A CA 1
ATOM 1251 C C . GLY A 1 160 ? -16.035 4.930 23.668 1.00 92.56 160 GLY A C 1
ATOM 1252 O O . GLY A 1 160 ? -15.867 4.363 22.591 1.00 92.56 160 GLY A O 1
ATOM 1253 N N . ASP A 1 161 ? -17.108 5.684 23.891 1.00 93.62 161 ASP A N 1
ATOM 1254 C CA . ASP A 1 161 ? -18.221 5.902 22.955 1.00 93.62 161 ASP A CA 1
ATOM 1255 C C . ASP A 1 161 ? -17.927 6.929 21.842 1.00 93.62 161 ASP A C 1
ATOM 1257 O O . ASP A 1 161 ? -18.830 7.576 21.304 1.00 93.62 161 ASP A O 1
ATOM 1261 N N . THR A 1 162 ? -16.654 7.070 21.462 1.00 96.50 162 THR A N 1
ATOM 1262 C CA . THR A 1 162 ? -16.184 8.069 20.494 1.00 96.50 162 THR A CA 1
ATOM 1263 C C . THR A 1 162 ? -15.841 7.454 19.132 1.00 96.50 162 THR A C 1
ATOM 1265 O O . THR A 1 162 ? -15.842 6.235 18.953 1.00 96.50 162 THR A O 1
ATOM 1268 N N . THR A 1 163 ? -15.539 8.304 18.150 1.00 97.56 163 THR A N 1
ATOM 1269 C CA . THR A 1 163 ? -14.974 7.925 16.844 1.00 97.56 163 THR A CA 1
ATOM 1270 C C . THR A 1 163 ? -13.444 7.892 16.911 1.00 97.56 163 THR A C 1
ATOM 1272 O O . THR A 1 163 ? -12.750 8.567 16.147 1.00 97.56 163 THR A O 1
ATOM 1275 N N . THR A 1 164 ? -12.891 7.178 17.891 1.00 98.12 164 THR A N 1
ATOM 1276 C CA . THR A 1 164 ? -11.438 7.033 18.046 1.00 98.12 164 THR A CA 1
ATOM 1277 C C . THR A 1 164 ? -11.032 5.577 18.206 1.00 98.12 164 THR A C 1
ATOM 1279 O O . THR A 1 164 ? -11.849 4.712 18.535 1.00 98.12 164 THR A O 1
ATOM 1282 N N . TYR A 1 165 ? -9.759 5.296 17.940 1.00 98.12 165 TYR A N 1
ATOM 1283 C CA . TYR A 1 165 ? -9.166 3.981 18.143 1.00 98.12 165 TYR A CA 1
ATOM 1284 C C . TYR A 1 165 ? -7.787 4.082 18.793 1.00 98.12 165 TYR A C 1
ATOM 1286 O O . TYR A 1 165 ? -7.087 5.083 18.648 1.00 98.12 165 TYR A O 1
ATOM 1294 N N . CYS A 1 166 ? -7.379 3.031 19.498 1.00 97.50 166 CYS A N 1
ATOM 1295 C CA . CYS A 1 166 ? -6.065 2.934 20.127 1.00 97.50 166 CYS A CA 1
ATOM 1296 C C . CYS A 1 166 ? -5.374 1.633 19.711 1.00 97.50 166 CYS A C 1
ATOM 1298 O O . CYS A 1 166 ? -6.000 0.572 19.704 1.00 97.50 166 CYS A O 1
ATOM 1300 N N . LEU A 1 167 ? -4.086 1.717 19.370 1.00 97.00 167 LEU A N 1
ATOM 1301 C CA . LEU A 1 167 ? -3.262 0.568 18.995 1.00 97.00 167 LEU A CA 1
ATOM 1302 C C . LEU A 1 167 ? -2.518 0.040 20.224 1.00 97.00 167 LEU A C 1
ATOM 1304 O O . LEU A 1 167 ? -1.602 0.685 20.736 1.00 97.00 167 LEU A O 1
ATOM 1308 N N . LEU A 1 168 ? -2.888 -1.153 20.675 1.00 94.88 168 LEU A N 1
ATOM 1309 C CA . LEU A 1 168 ? -2.277 -1.843 21.808 1.00 94.88 168 LEU A CA 1
ATOM 1310 C C . LEU A 1 168 ? -1.200 -2.774 21.240 1.00 94.88 168 LEU A C 1
ATOM 1312 O O . LEU A 1 168 ? -1.369 -3.990 21.186 1.00 94.88 168 LEU A O 1
ATOM 1316 N N . LYS A 1 169 ? -0.111 -2.169 20.748 1.00 89.00 169 LYS A N 1
ATOM 1317 C CA . LYS A 1 169 ? 0.902 -2.837 19.908 1.00 89.00 169 LYS A CA 1
ATOM 1318 C C . LYS A 1 169 ? 1.538 -4.068 20.554 1.00 89.00 169 LYS A C 1
ATOM 1320 O O . LYS A 1 169 ? 1.684 -5.100 19.912 1.00 89.00 169 LYS A O 1
ATOM 1325 N N . ASN A 1 170 ? 1.829 -3.979 21.850 1.00 87.44 170 ASN A N 1
ATOM 1326 C CA . ASN A 1 170 ? 2.402 -5.085 22.623 1.00 87.44 170 ASN A CA 1
ATOM 1327 C C . ASN A 1 170 ? 1.422 -6.252 22.826 1.00 87.44 170 ASN A C 1
ATOM 1329 O O . ASN A 1 170 ? 1.851 -7.365 23.119 1.00 87.44 170 ASN A O 1
ATOM 1333 N N . ASP A 1 171 ? 0.122 -5.986 22.689 1.00 91.56 171 ASP A N 1
ATOM 1334 C CA . ASP A 1 171 ? -0.950 -6.956 22.902 1.00 91.56 171 ASP A CA 1
ATOM 1335 C C . ASP A 1 171 ? -1.564 -7.474 21.597 1.00 91.56 171 ASP A C 1
ATOM 1337 O O . ASP A 1 171 ? -2.486 -8.289 21.642 1.00 91.56 171 ASP A O 1
ATOM 1341 N N . GLY A 1 172 ? -1.093 -6.976 20.443 1.00 93.44 172 GLY A N 1
ATOM 1342 C CA . GLY A 1 172 ? -1.659 -7.272 19.125 1.00 93.44 172 GLY A CA 1
ATOM 1343 C C . GLY A 1 172 ? -3.149 -6.937 19.023 1.00 93.44 172 GLY A C 1
ATOM 1344 O O . GLY A 1 172 ? -3.915 -7.614 18.331 1.00 93.44 172 GLY A O 1
ATOM 1345 N N . GLN A 1 173 ? -3.578 -5.905 19.755 1.00 96.19 173 GLN A N 1
ATOM 1346 C CA . GLN A 1 173 ? -4.978 -5.517 19.894 1.00 96.19 173 GLN A CA 1
ATOM 1347 C C . GLN A 1 173 ? -5.228 -4.104 19.381 1.00 96.19 173 GLN A C 1
ATOM 1349 O O . GLN A 1 173 ? -4.345 -3.244 19.376 1.00 96.19 173 GLN A O 1
ATOM 1354 N N . ILE A 1 174 ? -6.467 -3.859 18.974 1.00 97.38 174 ILE A N 1
ATOM 1355 C CA . ILE A 1 174 ? -6.974 -2.537 18.624 1.00 97.38 174 ILE A CA 1
ATOM 1356 C C . ILE A 1 174 ? -8.246 -2.302 19.426 1.00 97.38 174 ILE A C 1
ATOM 1358 O O . ILE A 1 174 ? -9.170 -3.116 19.391 1.00 97.38 174 ILE A O 1
ATOM 1362 N N . TYR A 1 175 ? -8.294 -1.192 20.156 1.00 97.38 175 TYR A N 1
ATOM 1363 C CA . TYR A 1 175 ? -9.519 -0.742 20.810 1.00 97.38 175 TYR A CA 1
ATOM 1364 C C . TYR A 1 175 ? -10.232 0.231 19.889 1.00 97.38 175 TYR A C 1
ATOM 1366 O O . TYR A 1 175 ? -9.627 1.208 19.456 1.00 97.38 175 TYR A O 1
ATOM 1374 N N . VAL A 1 176 ? -11.502 -0.036 19.599 1.00 98.00 176 VAL A N 1
AT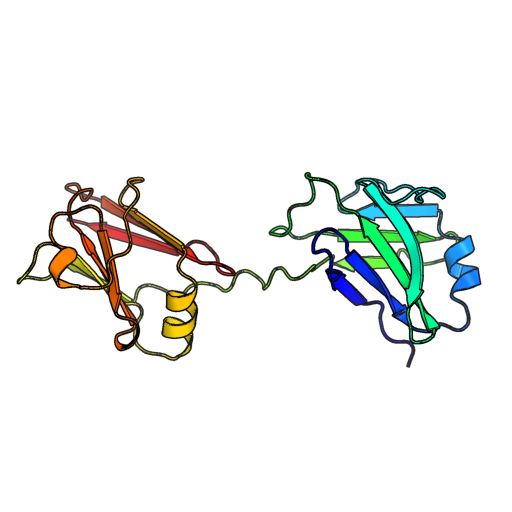OM 1375 C CA . VAL A 1 176 ? -12.308 0.716 18.633 1.00 98.00 176 VAL A CA 1
ATOM 1376 C C . VAL A 1 176 ? -13.561 1.239 19.322 1.00 98.00 176 VAL A C 1
ATOM 1378 O O . VAL A 1 176 ? -14.337 0.461 19.879 1.00 98.00 176 VAL A O 1
ATOM 1381 N N . GLY A 1 177 ? -13.750 2.557 19.310 1.00 97.62 177 GLY A N 1
ATOM 1382 C CA . GLY A 1 177 ? -14.877 3.195 19.982 1.00 97.62 177 GLY A CA 1
ATOM 1383 C C . GLY A 1 177 ? -16.242 2.835 19.390 1.00 97.62 177 GLY A C 1
ATOM 1384 O O . GLY A 1 177 ? -16.375 2.430 18.233 1.00 97.62 177 GLY A O 1
ATOM 1385 N N . THR A 1 178 ? -17.291 2.955 20.197 1.00 96.75 178 THR A N 1
ATOM 1386 C CA . THR A 1 178 ? -18.624 2.436 19.832 1.00 96.75 178 THR A CA 1
ATOM 1387 C C . THR A 1 178 ? -19.502 3.405 19.038 1.00 96.75 178 THR A C 1
ATOM 1389 O O . THR A 1 178 ? -20.608 3.026 18.660 1.00 96.75 178 THR A O 1
ATOM 1392 N N . ASN A 1 179 ? -19.037 4.623 18.743 1.00 97.00 179 ASN A N 1
ATOM 1393 C CA . ASN A 1 179 ? -19.894 5.700 18.235 1.00 97.00 179 ASN A CA 1
ATOM 1394 C C . ASN A 1 179 ? -20.647 5.369 16.934 1.00 97.00 179 ASN A C 1
ATOM 1396 O O . ASN A 1 179 ? -21.847 5.611 16.845 1.00 97.00 179 ASN A O 1
ATOM 1400 N N . ALA A 1 180 ? -19.957 4.792 15.946 1.00 96.75 180 ALA A N 1
ATOM 1401 C CA . ALA A 1 180 ? -20.544 4.441 14.651 1.00 96.75 180 ALA A CA 1
ATOM 1402 C C . ALA A 1 180 ? -21.093 3.002 14.594 1.00 96.75 180 ALA A C 1
ATOM 1404 O O . ALA A 1 180 ? -21.482 2.527 13.524 1.00 96.75 180 ALA A O 1
ATOM 1405 N N . VAL A 1 181 ? -21.117 2.288 15.726 1.00 96.12 181 VAL A N 1
ATOM 1406 C CA . VAL A 1 181 ? -21.620 0.912 15.795 1.00 96.12 181 VAL A CA 1
ATOM 1407 C C . VAL A 1 181 ? -23.146 0.922 15.885 1.00 96.12 181 VAL A C 1
ATOM 1409 O O . VAL A 1 181 ? -23.731 1.463 16.827 1.00 96.12 181 VAL A O 1
ATOM 1412 N N . ALA A 1 182 ? -23.794 0.266 14.928 1.00 95.12 182 ALA A N 1
ATOM 1413 C CA . ALA A 1 182 ? -25.241 0.107 14.853 1.00 95.12 182 ALA A CA 1
ATOM 1414 C C . ALA A 1 182 ? -25.680 -1.285 15.337 1.00 95.12 182 ALA A C 1
ATOM 1416 O O . ALA A 1 182 ? -24.861 -2.187 15.506 1.00 95.12 182 ALA A O 1
ATOM 1417 N N . ASP A 1 183 ? -26.975 -1.465 15.583 1.00 95.69 183 ASP A N 1
ATOM 1418 C CA . ASP A 1 183 ? -27.527 -2.790 15.887 1.00 95.69 183 ASP A CA 1
ATOM 1419 C C . ASP A 1 183 ? -27.506 -3.666 14.623 1.00 95.69 183 ASP A C 1
ATOM 1421 O O . ASP A 1 183 ? -27.812 -3.188 13.528 1.00 95.69 183 ASP A O 1
ATOM 1425 N N . GLY A 1 184 ? -27.157 -4.948 14.769 1.00 95.69 184 GLY A N 1
ATOM 1426 C CA . GLY A 1 184 ? -26.970 -5.857 13.636 1.00 95.69 184 GLY A CA 1
ATOM 1427 C C . GLY A 1 184 ? -25.514 -5.966 13.175 1.00 95.69 184 GLY A C 1
ATOM 1428 O O . GLY A 1 184 ? -24.592 -5.946 13.993 1.00 95.69 184 GLY A O 1
ATOM 1429 N N . GLU A 1 185 ? -25.303 -6.179 11.874 1.00 97.00 185 GLU A N 1
ATOM 1430 C CA . GLU A 1 185 ? -23.972 -6.375 11.283 1.00 97.00 185 GLU A CA 1
ATOM 1431 C C . GLU A 1 185 ? -23.203 -5.053 11.178 1.00 97.00 185 GLU A C 1
ATOM 1433 O O . GLU A 1 185 ? -23.739 -4.033 10.751 1.00 97.00 185 GLU A O 1
ATOM 1438 N N . ASN A 1 186 ? -21.935 -5.088 11.575 1.00 97.88 186 ASN A N 1
ATOM 1439 C CA . ASN A 1 186 ? -21.020 -3.959 11.564 1.00 97.88 186 ASN A CA 1
ATOM 1440 C C . ASN A 1 186 ? -19.699 -4.364 10.917 1.00 97.88 186 ASN A C 1
ATOM 1442 O O . ASN A 1 186 ? -19.261 -5.509 11.044 1.00 97.88 186 ASN A O 1
ATOM 1446 N N . THR A 1 187 ? -19.040 -3.397 10.283 1.00 97.88 187 THR A N 1
ATOM 1447 C CA . THR A 1 187 ? -17.762 -3.595 9.595 1.00 97.88 187 THR A CA 1
ATOM 1448 C C . THR A 1 187 ? -16.720 -2.602 10.093 1.00 97.88 187 THR A C 1
ATOM 1450 O O . THR A 1 187 ? -16.993 -1.405 10.187 1.00 97.88 187 THR A O 1
ATOM 1453 N N . ILE A 1 188 ? -15.523 -3.106 10.390 1.00 98.38 188 ILE A N 1
ATOM 1454 C CA . ILE A 1 188 ? -14.316 -2.322 10.659 1.00 98.38 188 ILE A CA 1
ATOM 1455 C C . ILE A 1 188 ? -13.376 -2.502 9.470 1.00 98.38 188 ILE A C 1
ATOM 1457 O O . ILE A 1 188 ? -12.995 -3.628 9.156 1.00 98.38 188 ILE A O 1
ATOM 1461 N N . GLU A 1 189 ? -12.997 -1.405 8.831 1.00 98.19 189 GLU A N 1
ATOM 1462 C CA . GLU A 1 189 ? -12.034 -1.371 7.730 1.00 98.19 189 GLU A CA 1
ATOM 1463 C C . GLU A 1 189 ? -10.732 -0.758 8.247 1.00 98.19 189 GLU A C 1
ATOM 1465 O O . GLU A 1 189 ? -10.755 0.303 8.874 1.00 98.19 189 GLU A O 1
ATOM 1470 N N . ILE A 1 190 ? -9.602 -1.427 8.025 1.00 98.19 190 ILE A N 1
ATOM 1471 C CA . ILE A 1 190 ? -8.287 -1.024 8.529 1.00 98.19 190 ILE A CA 1
ATOM 1472 C C . ILE A 1 190 ? -7.331 -0.929 7.346 1.00 98.19 190 ILE A C 1
ATOM 1474 O O . ILE A 1 190 ? -7.060 -1.934 6.687 1.00 98.19 190 ILE A O 1
ATOM 1478 N N . SER A 1 191 ? -6.782 0.262 7.129 1.00 95.69 191 SER A N 1
ATOM 1479 C CA . SER A 1 191 ? -5.781 0.518 6.096 1.00 95.69 191 SER A CA 1
ATOM 1480 C C . SER A 1 191 ? -4.395 0.635 6.717 1.00 95.69 191 SER A C 1
ATOM 1482 O O . SER A 1 191 ? -4.220 1.242 7.778 1.00 95.69 191 SER A O 1
ATOM 1484 N N . ALA A 1 192 ? -3.399 0.054 6.050 1.00 93.50 192 ALA A N 1
ATOM 1485 C CA . ALA A 1 192 ? -2.008 0.090 6.477 1.00 93.50 192 ALA A CA 1
ATOM 1486 C C . ALA A 1 192 ? -1.060 0.216 5.277 1.00 93.50 192 ALA A C 1
ATOM 1488 O O . ALA A 1 192 ? -1.270 -0.395 4.228 1.00 93.50 192 ALA A O 1
ATOM 1489 N N . GLU A 1 193 ? -0.007 1.015 5.429 1.00 85.50 193 GLU A N 1
ATOM 1490 C CA . GLU A 1 193 ? 0.997 1.233 4.390 1.00 85.50 193 GLU A CA 1
ATOM 1491 C C . GLU A 1 193 ? 1.731 -0.077 4.062 1.00 85.50 193 GLU A C 1
ATOM 1493 O O . GLU A 1 193 ? 2.256 -0.757 4.941 1.00 85.50 193 GLU A O 1
ATOM 1498 N N . GLY A 1 194 ? 1.740 -0.464 2.784 1.00 78.88 194 GLY A N 1
ATOM 1499 C CA . GLY A 1 194 ? 2.361 -1.713 2.328 1.00 78.88 194 GLY A CA 1
ATOM 1500 C C . GLY A 1 194 ? 1.553 -2.996 2.587 1.00 78.88 194 GLY A C 1
ATOM 1501 O O . GLY A 1 194 ? 2.072 -4.083 2.327 1.00 78.88 194 GLY A O 1
ATOM 1502 N N . TYR A 1 195 ? 0.300 -2.901 3.053 1.00 86.88 195 TYR A N 1
ATOM 1503 C CA . TYR A 1 195 ? -0.606 -4.041 3.269 1.00 86.88 195 TYR A CA 1
ATOM 1504 C C . TYR A 1 195 ? -1.911 -3.902 2.475 1.00 86.88 195 TYR A C 1
ATOM 1506 O O . TYR A 1 195 ? -2.282 -2.813 2.028 1.00 86.88 195 TYR A O 1
ATOM 1514 N N . GLU A 1 196 ? -2.599 -5.028 2.269 1.00 87.88 196 GLU A N 1
ATOM 1515 C CA . GLU A 1 196 ? -3.981 -5.033 1.772 1.00 87.88 196 GLU A CA 1
ATOM 1516 C C . GLU A 1 196 ? -4.912 -4.498 2.871 1.00 87.88 196 GLU A C 1
ATOM 1518 O O . GLU A 1 196 ? -4.588 -4.598 4.060 1.00 87.88 196 GLU A O 1
ATOM 1523 N N . ASP A 1 197 ? -6.060 -3.929 2.493 1.00 91.62 197 ASP A N 1
ATOM 1524 C CA . ASP A 1 197 ? -7.043 -3.485 3.483 1.00 91.62 197 ASP A CA 1
ATOM 1525 C C . ASP A 1 197 ? -7.589 -4.694 4.254 1.00 91.62 197 ASP A C 1
ATOM 1527 O O . ASP A 1 197 ? -7.921 -5.736 3.683 1.00 91.62 197 ASP A O 1
ATOM 1531 N N . CYS A 1 198 ? -7.672 -4.560 5.576 1.00 94.06 198 CYS A N 1
ATOM 1532 C CA . CYS A 1 198 ? -8.217 -5.588 6.452 1.00 94.06 198 CYS A CA 1
ATOM 1533 C C . CYS A 1 198 ? -9.661 -5.243 6.816 1.00 94.06 198 CYS A C 1
ATOM 1535 O O . CYS A 1 198 ? -9.952 -4.127 7.248 1.00 94.06 198 CYS A O 1
ATOM 1537 N N . THR A 1 199 ? -10.559 -6.218 6.694 1.00 96.00 199 THR A N 1
ATOM 1538 C CA . THR A 1 199 ? -11.969 -6.066 7.058 1.00 96.00 199 THR A CA 1
ATOM 1539 C C . THR A 1 199 ? -12.325 -7.016 8.193 1.00 96.00 199 THR A C 1
ATOM 1541 O O . THR A 1 199 ? -12.103 -8.223 8.100 1.00 96.00 199 THR A O 1
ATOM 1544 N N . VAL A 1 200 ? -12.919 -6.479 9.258 1.00 97.31 200 VAL A N 1
ATOM 1545 C CA . VAL A 1 200 ? -13.418 -7.252 10.400 1.00 97.31 200 VAL A CA 1
ATOM 1546 C C . VAL A 1 200 ? -14.913 -7.014 10.550 1.00 97.31 200 VAL A C 1
ATOM 1548 O O . VAL A 1 200 ? -15.348 -5.892 10.798 1.00 97.31 200 VAL A O 1
ATOM 1551 N N . THR A 1 201 ? -15.703 -8.077 10.433 1.00 96.38 201 THR A N 1
ATOM 1552 C CA . THR A 1 201 ? -17.161 -8.034 10.597 1.00 96.38 201 THR A CA 1
ATOM 1553 C C . THR A 1 201 ? -17.575 -8.583 11.956 1.00 96.38 201 THR A C 1
ATOM 1555 O O . THR A 1 201 ? -17.041 -9.599 12.406 1.00 96.38 201 THR A O 1
ATOM 1558 N N . PHE A 1 202 ? -18.551 -7.954 12.604 1.00 95.00 202 PHE A N 1
ATOM 1559 C CA . PHE A 1 202 ? -19.116 -8.429 13.868 1.00 95.00 202 PHE A CA 1
ATOM 1560 C C . PHE A 1 202 ? -20.590 -8.031 14.007 1.00 95.00 202 PHE A C 1
ATOM 1562 O O . PHE A 1 202 ? -21.078 -7.151 13.300 1.00 95.00 202 PHE A O 1
ATOM 1569 N N . THR A 1 203 ? -21.305 -8.670 14.933 1.00 95.06 203 THR A N 1
ATOM 1570 C CA . THR A 1 203 ? -22.715 -8.369 15.223 1.00 95.06 203 THR A CA 1
ATOM 1571 C C . THR A 1 203 ? -22.849 -7.774 16.621 1.00 95.06 203 THR A C 1
ATOM 1573 O O . THR A 1 203 ? -22.244 -8.293 17.563 1.00 95.06 203 THR A O 1
ATOM 1576 N N . LYS A 1 204 ? -23.618 -6.690 16.749 1.00 90.69 204 LYS A N 1
ATOM 1577 C CA . LYS A 1 204 ? -24.003 -6.084 18.031 1.00 90.69 204 LYS A CA 1
ATOM 1578 C C . LYS A 1 204 ? -25.374 -6.574 18.481 1.00 90.69 204 LYS A C 1
ATOM 1580 O O . LYS A 1 204 ? -26.287 -6.605 17.625 1.00 90.69 204 LYS A O 1
#

Sequence (204 aa):
PASEPMISKDEDGQTYLVSFGTPTNFVGWKNKVTSITVNGTAYTEAGWFGMSENQFKWETDGYGNQVLKLKVDSEFDENADNTFTIKAEGYKDLALPLVVNVIKKLTPPQAVSCQKTIFSDYYTVSFGYGPEIEQWQNQITGIKVNGTEYSLVTSSFSVGDTTTYCLLKNDGQIYVGTNAVADGENTIEISAEGYEDCTVTFTK

InterPro domains:
  IPR011432 Heme-binding protein Shr-like, Hb-interacting domain [PF07550] (13-93)
  IPR011432 Heme-binding protein Shr-like, Hb-interacting domain [PF07550] (132-203)

Foldseek 3Di:
DFDDWDKEQDPVNQKIKTWRFDDPCVVVQVVQWDFKDKQNHTADDDDPDDDDASYKYWDADPVRTIMIMHGHDPVDDLQDFMWIWIDGPPDDIDIDGNPNDLLVLAAQQAFPDWAQDPPFQWIKTASAADPSLLVQLVFWPF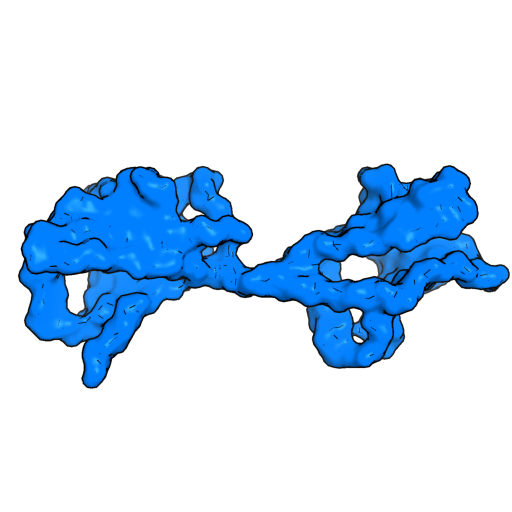KDKQNHTADEDDDPVPAGQDSYKYCPSRRSIIIHGCPNPDAAKMWMWIDGPSHDIHIDIDHD